Protein AF-A0AAJ6NPA3-F1 (afdb_monomer)

Mean predicted aligned error: 10.42 Å

Organism: NCBI:txid1539056

pLDDT: mean 86.33, std 10.75, range [55.0, 98.56]

Secondary structure (DSSP, 8-state):
--EEGGG-HHHHHHHHTTT--SHHHHHHHHHHHHHTTSEEE-TTSEEEES-HHHHHHHHHHHHHHHTT-B-HHHHHHHHS-SSB-TTSPPEEE-HHHHHSPPB-TTSPBPPBPPEEEE-PPPHHHHHHTTTSSPPPHHHHHHHGGGB--HHHHHHHHHTTTT--HHHHTTHHHHHHHHHHHH-TTTTTT-B-TT-B-TT-B-TT---TT-B-TT-B-TT-B-SS-PPPEEEEEE-TTSSEEEEEESSS--EEEEETTTTEEEEEE---SS---

Radius of gyration: 25.38 Å; Cα contacts (8 Å, |Δi|>4): 503; chains: 1; bounding box: 66×43×74 Å

InterPro domains:
  IPR001646 Pentapeptide repeat [PF00805] (199-223)
  IPR001680 WD40 repeat [PF00400] (227-255)
  IPR011047 Quinoprotein alcohol dehydrogenase-like superfamily [SSF50998] (208-273)
  IPR015943 WD40/YVTN repeat-like-containing domain superfamily [G3DSA:2.130.10.10] (202-273)

Structure (mmCIF, N/CA/C/O backbone):
data_AF-A0AAJ6NPA3-F1
#
_entry.id   AF-A0AAJ6NPA3-F1
#
loop_
_atom_site.group_PDB
_atom_site.id
_atom_site.type_symbol
_atom_site.label_atom_id
_atom_site.label_alt_id
_atom_site.label_comp_id
_atom_site.label_asym_id
_atom_site.label_entity_id
_atom_site.label_seq_id
_atom_site.pdbx_PDB_ins_code
_atom_site.Cartn_x
_atom_site.Cartn_y
_atom_site.Cartn_z
_atom_site.occupancy
_atom_site.B_iso_or_equiv
_atom_site.auth_seq_id
_atom_site.auth_comp_id
_atom_site.auth_asym_id
_atom_site.auth_atom_id
_atom_site.pdbx_PDB_model_num
ATOM 1 N N . MET A 1 1 ? -1.448 19.948 14.686 1.00 55.75 1 MET A N 1
ATOM 2 C CA . MET A 1 1 ? -2.723 19.628 15.360 1.00 55.75 1 MET A CA 1
ATOM 3 C C . MET A 1 1 ? -2.462 19.749 16.847 1.00 55.75 1 MET A C 1
ATOM 5 O O . MET A 1 1 ? -1.564 19.066 17.324 1.00 55.75 1 MET A O 1
ATOM 9 N N . SER A 1 2 ? -3.125 20.677 17.530 1.00 60.62 2 SER A N 1
ATOM 10 C CA . SER A 1 2 ? -2.973 20.889 18.970 1.00 60.62 2 SER A CA 1
ATOM 11 C C . SER A 1 2 ? -4.320 20.670 19.658 1.00 60.62 2 SER A C 1
ATOM 13 O O . SER A 1 2 ? -5.370 20.865 19.042 1.00 60.62 2 SER A O 1
ATOM 15 N N . LEU A 1 3 ? -4.298 20.175 20.894 1.00 67.50 3 LEU A N 1
ATOM 16 C CA . LEU A 1 3 ? -5.499 19.766 21.616 1.00 67.50 3 LEU A CA 1
ATOM 17 C C . LEU A 1 3 ? -5.494 20.388 23.017 1.00 67.50 3 LEU A C 1
ATOM 19 O O . LEU A 1 3 ? -4.621 20.078 23.820 1.00 67.50 3 LEU A O 1
ATOM 23 N N . ASN A 1 4 ? -6.452 21.268 23.318 1.00 72.00 4 ASN A N 1
ATOM 24 C CA . ASN A 1 4 ? -6.544 21.940 24.618 1.00 72.00 4 ASN A CA 1
ATOM 25 C C . ASN A 1 4 ? -7.551 21.240 25.537 1.00 72.00 4 ASN A C 1
ATOM 27 O O . ASN A 1 4 ? -8.746 21.517 25.478 1.00 72.00 4 ASN A O 1
ATOM 31 N N . TYR A 1 5 ? -7.089 20.323 26.387 1.00 66.19 5 TYR A N 1
ATOM 32 C CA . TYR A 1 5 ? -7.975 19.481 27.207 1.00 66.19 5 TYR A CA 1
ATOM 33 C C . TYR A 1 5 ? -8.966 20.264 28.092 1.00 66.19 5 TYR A C 1
ATOM 35 O O . TYR A 1 5 ? -10.072 19.785 28.346 1.00 66.19 5 TYR A O 1
ATOM 43 N N . ARG A 1 6 ? -8.612 21.492 28.508 1.00 66.00 6 ARG A N 1
ATOM 44 C CA . ARG A 1 6 ? -9.480 22.365 29.319 1.00 66.00 6 ARG A CA 1
ATOM 45 C C . ARG A 1 6 ? -10.687 22.889 28.549 1.00 66.00 6 ARG A C 1
ATOM 47 O O . ARG A 1 6 ? -11.662 23.293 29.171 1.00 66.00 6 ARG A O 1
ATOM 54 N N . LEU A 1 7 ? -10.645 22.867 27.218 1.00 68.44 7 LEU A N 1
ATOM 55 C CA . LEU A 1 7 ? -11.757 23.297 26.372 1.00 68.44 7 LEU A CA 1
ATOM 56 C C . LEU A 1 7 ? -12.815 22.207 26.171 1.00 68.44 7 LEU A C 1
ATOM 58 O O . LEU A 1 7 ? -13.861 22.481 25.588 1.00 68.44 7 LEU A O 1
ATOM 62 N N . PHE A 1 8 ? -12.573 20.974 26.623 1.00 71.31 8 PHE A N 1
ATOM 63 C CA . PHE A 1 8 ? -13.537 19.883 26.470 1.00 71.31 8 PHE A CA 1
ATOM 64 C C . PHE A 1 8 ? -13.423 18.789 27.557 1.00 71.31 8 PHE A C 1
ATOM 66 O O . PHE A 1 8 ? -13.438 17.600 27.227 1.00 71.31 8 PHE A O 1
ATOM 73 N N . PRO A 1 9 ? -13.385 19.143 28.859 1.00 71.56 9 PRO A N 1
ATOM 74 C CA . PRO A 1 9 ? -13.381 18.164 29.952 1.00 71.56 9 PRO A CA 1
ATOM 75 C C . PRO A 1 9 ? -14.620 17.265 29.907 1.00 71.56 9 PRO A C 1
ATOM 77 O O . PRO A 1 9 ? -14.514 16.055 30.084 1.00 71.56 9 PRO A O 1
ATOM 80 N N . GLU A 1 10 ? -15.772 17.825 29.535 1.00 69.31 10 GLU A N 1
ATOM 81 C CA . GLU A 1 10 ? -16.999 17.059 29.307 1.00 69.31 10 GLU A CA 1
ATOM 82 C C . GLU A 1 10 ? -16.865 16.070 28.151 1.00 69.31 10 GLU A C 1
ATOM 84 O O . GLU A 1 10 ? -17.400 14.973 28.221 1.00 69.3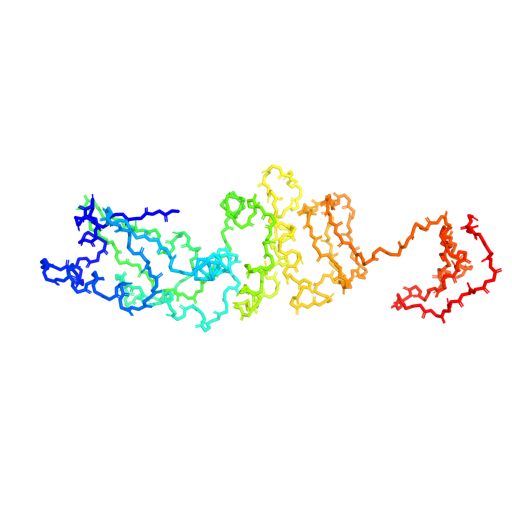1 10 GLU A O 1
ATOM 89 N N . ARG A 1 11 ? -16.088 16.389 27.109 1.00 68.94 11 ARG A N 1
ATOM 90 C CA . ARG A 1 11 ? -15.827 15.443 26.016 1.00 68.94 11 ARG A CA 1
ATOM 91 C C . ARG A 1 11 ? -14.896 14.322 26.461 1.00 68.94 11 ARG A C 1
ATOM 93 O O . ARG A 1 11 ? -15.094 13.193 26.036 1.00 68.94 11 ARG A O 1
ATOM 100 N N . ILE A 1 12 ? -13.906 14.609 27.306 1.00 70.19 12 ILE A N 1
ATOM 101 C CA . ILE A 1 12 ? -13.022 13.582 27.875 1.00 70.19 12 ILE A CA 1
ATOM 102 C C . ILE A 1 12 ? -13.822 12.665 28.799 1.00 70.19 12 ILE A C 1
ATOM 104 O O . ILE A 1 12 ? -13.761 11.456 28.624 1.00 70.19 12 ILE A O 1
ATOM 108 N N . ARG A 1 13 ? -14.646 13.211 29.699 1.00 73.38 13 ARG A N 1
ATOM 109 C CA . ARG A 1 13 ? -15.558 12.420 30.542 1.00 73.38 13 ARG A CA 1
ATOM 110 C C . ARG A 1 13 ? -16.592 11.656 29.718 1.00 73.38 13 ARG A C 1
ATOM 112 O O . ARG A 1 13 ? -16.884 10.507 30.003 1.00 73.38 13 ARG A O 1
ATOM 119 N N . TYR A 1 14 ? -17.106 12.239 28.643 1.00 66.62 14 TYR A N 1
ATOM 120 C CA . TYR A 1 14 ? -18.017 11.550 27.730 1.00 66.62 14 TYR A CA 1
ATOM 121 C C . TYR A 1 14 ? -17.332 10.392 26.983 1.00 66.62 14 TYR A C 1
ATOM 123 O O . TYR A 1 14 ? -17.905 9.316 26.793 1.00 66.62 14 TYR A O 1
ATOM 131 N N . LEU A 1 15 ? -16.085 10.586 26.546 1.00 62.19 15 LEU A N 1
ATOM 132 C CA . LEU A 1 15 ? -15.331 9.563 25.827 1.00 62.19 15 LEU A CA 1
ATOM 133 C C . LEU A 1 15 ? -14.771 8.487 26.768 1.00 62.19 15 LEU A C 1
ATOM 135 O O . LEU A 1 15 ? -14.762 7.313 26.413 1.00 62.19 15 LEU A O 1
ATOM 139 N N . PHE A 1 16 ? -14.363 8.851 27.974 1.00 67.94 16 PHE A N 1
ATOM 140 C CA . PHE A 1 16 ? -13.641 7.981 28.898 1.00 67.94 16 PHE A CA 1
ATOM 141 C C . PHE A 1 16 ? -14.325 7.904 30.264 1.00 67.94 16 PHE A C 1
ATOM 143 O O . PHE A 1 16 ? -13.653 7.726 31.269 1.00 67.94 16 PHE A O 1
ATOM 150 N N . GLY A 1 17 ? -15.653 8.021 30.331 1.00 67.12 17 GLY A N 1
ATOM 151 C C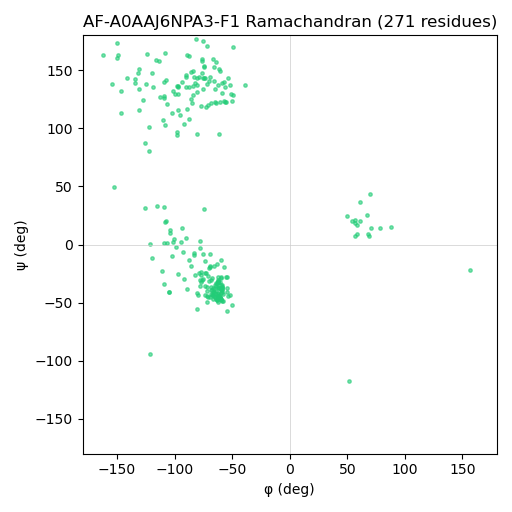A . GLY A 1 17 ? -16.399 8.143 31.595 1.00 67.12 17 GLY A CA 1
ATOM 152 C C . GLY A 1 17 ? -16.300 6.939 32.530 1.00 67.12 17 GLY A C 1
ATOM 153 O O . GLY A 1 17 ? -16.573 7.052 33.718 1.00 67.12 17 GLY A O 1
ATOM 154 N N . SER A 1 18 ? -15.861 5.784 32.028 1.00 67.50 18 SER A N 1
ATOM 155 C CA . SER A 1 18 ? -15.497 4.641 32.870 1.00 67.50 18 SER A CA 1
ATOM 156 C C . SER A 1 18 ? -14.167 4.833 33.611 1.00 67.50 18 SER A C 1
ATOM 158 O O . SER A 1 18 ? -13.958 4.192 34.633 1.00 67.50 18 SER A O 1
ATOM 160 N N . ALA A 1 19 ? -13.275 5.679 33.093 1.00 67.88 19 ALA A N 1
ATOM 161 C CA . ALA A 1 19 ? -11.933 5.943 33.614 1.00 67.88 19 ALA A CA 1
ATOM 162 C C . ALA A 1 19 ? -11.772 7.354 34.212 1.00 67.88 19 ALA A C 1
ATOM 164 O O . ALA A 1 19 ? -10.880 7.568 35.021 1.00 67.88 19 ALA A O 1
ATOM 165 N N . VAL A 1 2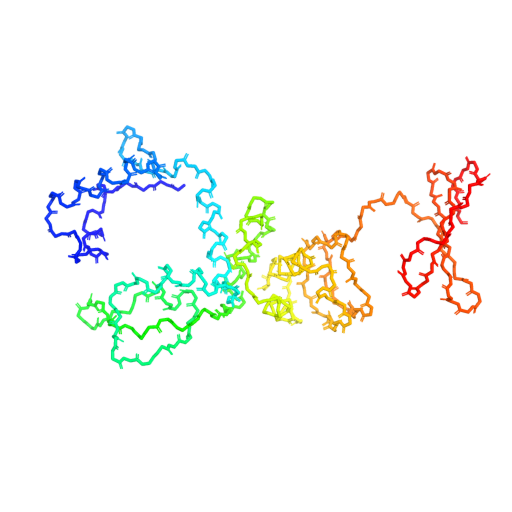0 ? -12.615 8.311 33.812 1.00 74.06 20 VAL A N 1
ATOM 166 C CA . VAL A 1 20 ? -12.550 9.718 34.222 1.00 74.06 20 VAL A CA 1
ATOM 167 C C . VAL A 1 20 ? -13.909 10.126 34.788 1.00 74.06 20 VAL A C 1
ATOM 169 O O . VAL A 1 20 ? -14.777 10.591 34.045 1.00 74.06 20 VAL A O 1
ATOM 172 N N . GLN A 1 21 ? -14.110 9.911 36.090 1.00 74.94 21 GLN A N 1
ATOM 173 C CA . GLN A 1 21 ? -15.379 10.200 36.775 1.00 74.94 21 GLN A CA 1
ATOM 174 C C . GLN A 1 21 ? -15.288 11.458 37.631 1.00 74.94 21 GLN A C 1
ATOM 176 O O . GLN A 1 21 ? -16.201 12.284 37.629 1.00 74.94 21 GLN A O 1
ATOM 181 N N . GLU A 1 22 ? -14.171 11.631 38.327 1.00 80.06 22 GLU A N 1
ATOM 182 C CA . GLU A 1 22 ? -13.922 12.756 39.214 1.00 80.06 22 GLU A CA 1
ATOM 183 C C . GLU A 1 22 ? -12.885 13.715 38.616 1.00 80.06 22 GLU A C 1
ATOM 185 O O . GLU A 1 22 ? -12.162 13.408 37.669 1.00 80.06 22 GLU A O 1
ATOM 190 N N . GLU A 1 23 ? -12.797 14.924 39.165 1.00 74.50 23 GLU A N 1
ATOM 191 C CA . GLU A 1 23 ? -11.834 15.931 38.704 1.00 74.50 23 GLU A CA 1
ATOM 192 C C . GLU A 1 23 ? -10.376 15.493 38.922 1.00 74.50 23 GLU A C 1
ATOM 194 O O . GLU A 1 23 ? -9.539 15.704 38.048 1.00 74.50 23 GLU A O 1
ATOM 199 N N . LYS A 1 24 ? -10.101 14.739 39.995 1.00 79.94 24 LYS A N 1
ATOM 200 C CA . LYS A 1 24 ? -8.785 14.124 40.243 1.00 79.94 24 LYS A CA 1
ATOM 201 C C . LYS A 1 24 ? -8.347 13.161 39.127 1.00 79.94 24 LYS A C 1
ATOM 203 O O . LYS A 1 24 ? -7.155 12.993 38.895 1.00 79.94 24 LYS A O 1
ATOM 208 N N . ASP A 1 25 ? -9.297 12.539 38.424 1.00 73.81 25 ASP A N 1
ATOM 209 C CA . ASP A 1 25 ? -8.993 11.601 37.341 1.00 73.81 25 ASP A CA 1
ATOM 210 C C . ASP A 1 25 ? -8.557 12.353 36.074 1.00 73.81 25 ASP A C 1
ATOM 212 O O . ASP A 1 25 ? -7.712 11.866 35.324 1.00 73.81 25 ASP A O 1
ATOM 216 N N . LEU A 1 26 ? -9.075 13.572 35.856 1.00 73.12 26 LEU A N 1
ATOM 217 C CA . LEU A 1 26 ? -8.578 14.473 34.809 1.00 73.12 26 LEU A CA 1
ATOM 218 C C . LEU A 1 26 ? -7.151 14.935 35.110 1.00 73.12 26 LEU A C 1
ATOM 220 O O . LEU A 1 26 ? -6.343 15.046 34.187 1.00 73.12 26 LEU A O 1
ATOM 224 N N . ASP A 1 27 ? -6.840 15.179 36.383 1.00 73.62 27 ASP A N 1
ATOM 225 C CA . ASP A 1 27 ? -5.490 15.538 36.811 1.00 73.62 27 ASP A CA 1
ATOM 226 C C . ASP A 1 27 ? -4.520 14.360 36.638 1.00 73.62 27 ASP A C 1
ATOM 228 O O . ASP A 1 27 ? -3.436 14.542 36.089 1.00 73.62 27 ASP A O 1
ATOM 232 N N . HIS A 1 28 ? -4.903 13.132 37.002 1.00 72.12 28 HIS A N 1
ATOM 233 C CA . HIS A 1 28 ? -4.086 11.944 36.718 1.00 72.12 28 HIS A CA 1
ATOM 234 C C . HIS A 1 28 ? -3.864 11.734 35.219 1.00 72.12 28 HIS A C 1
ATOM 236 O O . HIS A 1 28 ? -2.729 11.540 34.791 1.00 72.12 28 HIS A O 1
ATOM 242 N N . TRP A 1 29 ? -4.914 11.865 34.405 1.00 70.06 29 TRP A N 1
ATOM 243 C CA . TRP A 1 29 ? -4.795 11.792 32.950 1.00 70.06 29 TRP A CA 1
ATOM 244 C C . TRP A 1 29 ? -3.835 12.860 32.400 1.00 70.06 29 TRP A C 1
ATOM 246 O O . TRP A 1 29 ? -3.001 12.581 31.537 1.00 70.06 29 TRP A O 1
ATOM 256 N N . HIS A 1 30 ? -3.896 14.080 32.943 1.00 68.12 30 HIS A N 1
ATOM 257 C CA . HIS A 1 30 ? -2.965 15.164 32.633 1.00 68.12 30 HIS A CA 1
ATOM 258 C C . HIS A 1 30 ? -1.513 14.800 32.981 1.00 68.12 30 HIS A C 1
ATOM 260 O O . HIS A 1 30 ? -0.611 15.041 32.170 1.00 68.12 30 HIS A O 1
ATOM 266 N N . TYR A 1 31 ? -1.280 14.218 34.160 1.00 70.00 31 TYR A N 1
ATOM 267 C CA . TYR A 1 31 ? 0.047 13.781 34.591 1.00 70.00 31 TYR A CA 1
ATOM 268 C C . TYR A 1 31 ? 0.589 12.638 33.735 1.00 70.00 31 TYR A C 1
ATOM 270 O O . TYR A 1 31 ? 1.744 12.717 33.318 1.00 70.00 31 TYR A O 1
ATOM 278 N N . ASP A 1 32 ? -0.216 11.628 33.411 1.00 67.81 32 ASP A N 1
ATOM 279 C CA . ASP A 1 32 ? 0.198 10.500 32.568 1.00 67.81 32 ASP A CA 1
ATOM 280 C C . ASP A 1 32 ? 0.621 10.968 31.169 1.00 67.81 32 ASP A C 1
ATOM 282 O O . ASP A 1 32 ? 1.699 10.620 30.682 1.00 67.81 32 ASP A O 1
ATOM 286 N N . MET A 1 33 ? -0.169 11.851 30.549 1.00 66.50 33 MET A N 1
ATOM 287 C CA . MET A 1 33 ? 0.146 12.403 29.226 1.00 66.50 33 MET A CA 1
ATOM 288 C C . MET A 1 33 ? 1.455 13.212 29.201 1.00 66.50 33 MET A C 1
ATOM 290 O O . MET A 1 33 ? 2.161 13.216 28.189 1.00 66.50 33 MET A O 1
ATOM 294 N N . MET A 1 34 ? 1.782 13.896 30.302 1.00 64.94 34 MET A N 1
ATOM 295 C CA . MET A 1 34 ? 3.013 14.682 30.460 1.00 64.94 34 MET A CA 1
ATOM 296 C C . MET A 1 34 ? 4.226 13.803 30.797 1.00 64.94 34 MET A C 1
ATOM 298 O O . MET A 1 34 ? 5.311 14.004 30.253 1.00 64.94 34 MET A O 1
ATOM 302 N N . THR A 1 35 ? 4.059 12.833 31.698 1.00 62.97 35 THR A N 1
ATOM 303 C CA . THR A 1 35 ? 5.152 11.994 32.222 1.00 62.97 35 THR A CA 1
ATOM 304 C C . THR A 1 35 ? 5.625 10.942 31.231 1.00 62.97 35 THR A C 1
ATOM 306 O O . THR A 1 35 ? 6.811 10.622 31.219 1.00 62.97 35 THR A O 1
ATOM 309 N N . GLN A 1 36 ? 4.754 10.458 30.343 1.00 62.97 36 GLN A N 1
ATOM 310 C CA . GLN A 1 36 ? 5.144 9.509 29.298 1.00 62.97 36 GLN A CA 1
ATOM 311 C C . GLN A 1 36 ? 5.865 10.171 28.113 1.00 62.97 36 GLN A C 1
ATOM 313 O O . GLN A 1 36 ? 6.194 9.495 27.138 1.00 62.97 36 GLN A O 1
ATOM 318 N N . THR A 1 37 ? 6.118 11.489 28.155 1.00 66.94 37 THR A N 1
ATOM 319 C CA . THR A 1 37 ? 6.725 12.268 27.054 1.00 66.94 37 THR A CA 1
ATOM 320 C C . THR A 1 37 ? 6.058 12.035 25.696 1.00 66.94 37 THR A C 1
ATOM 322 O O . THR A 1 37 ? 6.672 12.224 24.654 1.00 66.94 37 THR A O 1
ATOM 325 N N . MET A 1 38 ? 4.789 11.622 25.673 1.00 68.25 38 MET A N 1
ATOM 326 C CA . MET A 1 38 ? 4.056 11.422 24.422 1.00 68.25 38 MET A CA 1
ATOM 327 C C . MET A 1 38 ? 3.594 12.761 23.847 1.00 68.25 38 MET A C 1
ATOM 329 O O . MET A 1 38 ? 3.514 12.926 22.627 1.00 68.25 38 MET A O 1
ATOM 333 N N . LEU A 1 39 ? 3.320 13.735 24.720 1.00 73.62 39 LEU A N 1
ATOM 334 C CA . LEU A 1 39 ? 2.825 15.054 24.357 1.00 73.62 39 LEU A CA 1
ATOM 335 C C . LEU A 1 39 ? 3.590 16.154 25.109 1.00 73.62 39 LEU A C 1
ATOM 337 O O . LEU A 1 39 ? 3.920 16.020 26.282 1.00 73.62 39 LEU A O 1
ATOM 341 N N . ILE A 1 40 ? 3.837 17.264 24.422 1.00 72.81 40 ILE A N 1
ATOM 342 C CA . ILE A 1 40 ? 4.373 18.512 24.964 1.00 72.81 40 ILE A CA 1
ATOM 343 C C . ILE A 1 40 ? 3.210 19.483 25.138 1.00 72.81 40 ILE A C 1
ATOM 345 O O . ILE A 1 40 ? 2.414 19.672 24.214 1.00 72.81 40 ILE A O 1
ATOM 349 N N . ARG A 1 41 ? 3.139 20.111 26.312 1.00 76.81 41 ARG A N 1
ATOM 350 C CA . ARG A 1 41 ? 2.173 21.162 26.634 1.00 76.81 41 ARG A CA 1
ATOM 351 C C . ARG A 1 41 ? 2.814 22.540 26.445 1.00 76.81 41 ARG A C 1
ATOM 353 O O . ARG A 1 41 ? 3.887 22.787 26.994 1.00 76.81 41 ARG A O 1
ATOM 360 N N . ASN A 1 42 ? 2.164 23.451 25.721 1.00 78.75 42 ASN A N 1
ATOM 361 C CA . ASN A 1 42 ? 2.588 24.858 25.663 1.00 78.75 42 ASN A CA 1
ATOM 362 C C . ASN A 1 42 ? 2.080 25.658 26.889 1.00 78.75 42 ASN A C 1
ATOM 364 O O . ASN A 1 42 ? 1.366 25.131 27.747 1.00 78.75 42 ASN A O 1
ATOM 368 N N . ALA A 1 43 ? 2.450 26.939 26.997 1.00 77.12 43 ALA A N 1
ATOM 369 C CA . ALA A 1 43 ? 1.999 27.804 28.094 1.00 77.12 43 ALA A CA 1
ATOM 370 C C . ALA A 1 43 ? 0.461 27.932 28.146 1.00 77.12 43 ALA A C 1
ATOM 372 O O . ALA A 1 43 ? -0.122 27.884 29.233 1.00 77.12 43 ALA A O 1
ATOM 373 N N . ASP A 1 44 ? -0.180 27.962 26.975 1.00 76.00 44 ASP A N 1
ATOM 374 C CA . ASP A 1 44 ? -1.628 28.119 26.782 1.00 76.00 44 ASP A CA 1
ATOM 375 C C . ASP A 1 44 ? -2.444 26.852 27.112 1.00 76.00 44 ASP A C 1
ATOM 377 O O . ASP A 1 44 ? -3.673 26.881 27.209 1.00 76.00 44 ASP A O 1
ATOM 381 N N . GLY A 1 45 ? -1.769 25.728 27.369 1.00 70.19 45 GLY A N 1
ATOM 382 C CA . GLY A 1 45 ? -2.398 24.461 27.740 1.00 70.19 45 GLY A CA 1
ATOM 383 C C . GLY A 1 45 ? -2.800 23.562 26.585 1.00 70.19 45 GLY A C 1
ATOM 384 O O . GLY A 1 45 ? -3.526 22.590 26.804 1.00 70.19 45 GLY A O 1
ATOM 385 N N . ASP A 1 46 ? -2.285 23.840 25.395 1.00 74.88 46 ASP A N 1
ATOM 386 C CA . ASP A 1 46 ? -2.416 22.960 24.251 1.00 74.88 46 ASP A CA 1
ATOM 387 C C . ASP A 1 46 ? -1.372 21.850 24.290 1.00 74.88 46 ASP A C 1
ATOM 389 O O . ASP A 1 46 ? -0.192 22.088 24.558 1.00 74.88 46 ASP A O 1
ATOM 393 N N . TYR A 1 47 ? -1.811 20.644 23.944 1.00 74.44 47 TYR A N 1
ATOM 394 C CA . TYR A 1 47 ? -0.962 19.477 23.772 1.00 74.44 47 TYR A CA 1
ATOM 395 C C . TYR A 1 47 ? -0.622 19.261 22.306 1.00 74.44 47 TYR A C 1
ATOM 397 O O . TYR A 1 47 ? -1.498 19.299 21.439 1.00 74.44 47 TYR A O 1
ATOM 405 N N . THR A 1 48 ? 0.642 18.953 22.044 1.00 73.50 48 THR A N 1
ATOM 406 C CA . THR A 1 48 ? 1.143 18.499 20.744 1.00 73.50 48 THR A CA 1
ATOM 407 C C . THR A 1 48 ? 2.017 17.264 20.926 1.00 73.50 48 THR A C 1
ATOM 409 O O . THR A 1 48 ? 2.707 17.189 21.934 1.00 73.50 48 THR A O 1
ATOM 412 N N . PRO A 1 49 ? 2.056 16.315 19.980 1.00 75.94 49 PRO A N 1
ATOM 413 C CA . PRO A 1 49 ? 2.981 15.180 20.025 1.00 75.94 49 PRO A CA 1
ATOM 414 C C . PRO A 1 49 ? 4.421 15.614 20.251 1.00 75.94 49 PRO A C 1
ATOM 416 O O . PRO A 1 49 ? 4.919 16.501 19.562 1.00 75.94 49 PRO A O 1
ATOM 419 N N . ALA A 1 50 ? 5.076 14.987 21.226 1.00 72.94 50 ALA A N 1
ATOM 420 C CA . ALA A 1 50 ? 6.452 15.315 21.577 1.00 72.94 50 ALA A CA 1
ATOM 421 C C . ALA A 1 50 ? 7.441 14.917 20.479 1.00 72.94 50 ALA A C 1
ATOM 423 O O . ALA A 1 50 ? 8.462 15.571 20.275 1.00 72.94 50 ALA A O 1
ATOM 424 N N . HIS A 1 51 ? 7.104 13.858 19.740 1.00 75.94 51 HIS A N 1
ATOM 425 C CA . HIS A 1 51 ? 7.911 13.336 18.652 1.00 75.94 51 HIS A CA 1
ATOM 426 C C . HIS A 1 51 ? 7.068 13.115 17.401 1.00 75.94 51 HIS A C 1
ATOM 428 O O . HIS A 1 51 ? 5.992 12.515 17.436 1.00 75.94 51 HIS A O 1
ATOM 434 N N . ARG A 1 52 ? 7.602 13.568 16.263 1.00 77.81 52 ARG A N 1
ATOM 435 C CA . ARG A 1 52 ? 7.011 13.363 14.936 1.00 77.81 52 ARG A CA 1
ATOM 436 C C . ARG A 1 52 ? 6.849 11.873 14.598 1.00 77.81 52 ARG A C 1
ATOM 438 O O . ARG A 1 52 ? 5.838 11.504 14.011 1.00 77.81 52 ARG A O 1
ATOM 445 N N . SER A 1 53 ? 7.779 11.031 15.050 1.00 79.94 53 SER A N 1
ATOM 446 C CA . SER A 1 53 ? 7.751 9.577 14.844 1.00 79.94 53 SER A CA 1
ATOM 447 C C . SER A 1 53 ? 6.521 8.901 15.454 1.00 79.94 53 SER A C 1
ATOM 449 O O . SER A 1 53 ? 6.015 7.939 14.886 1.00 79.94 53 SER A O 1
ATOM 451 N N . LEU A 1 54 ? 5.991 9.417 16.570 1.00 82.50 54 LEU A N 1
ATOM 452 C CA . LEU A 1 54 ? 4.783 8.874 17.193 1.00 82.50 54 LEU A CA 1
ATOM 453 C C . LEU A 1 54 ? 3.544 9.114 16.316 1.00 82.50 54 LEU A C 1
ATOM 455 O O . LEU A 1 54 ? 2.730 8.215 16.126 1.00 82.50 54 LEU A O 1
ATOM 459 N N . LEU A 1 55 ? 3.419 10.314 15.740 1.00 83.75 55 LEU A N 1
ATOM 460 C CA . LEU A 1 55 ? 2.359 10.623 14.773 1.00 83.75 55 LEU A CA 1
ATOM 461 C C . LEU A 1 55 ? 2.476 9.748 13.526 1.00 83.75 55 LEU A C 1
ATOM 463 O O . LEU A 1 55 ? 1.480 9.199 13.067 1.00 83.75 55 LEU A O 1
ATOM 467 N N . GLU A 1 56 ? 3.688 9.614 12.989 1.00 89.62 56 GLU A N 1
ATOM 468 C CA . GLU A 1 56 ? 3.955 8.792 11.807 1.00 89.62 56 GLU A CA 1
ATOM 469 C C . GLU A 1 56 ? 3.642 7.315 12.072 1.00 89.62 56 GLU A C 1
ATOM 471 O O . GLU A 1 56 ? 3.070 6.659 11.204 1.00 89.62 56 GLU A O 1
ATOM 476 N N . PHE A 1 57 ? 3.903 6.821 13.286 1.00 90.25 57 PHE A N 1
ATOM 477 C CA . PHE A 1 57 ? 3.516 5.476 13.706 1.00 90.25 57 PHE A CA 1
ATOM 478 C C . PHE A 1 57 ? 1.996 5.298 13.720 1.00 90.25 57 PHE A C 1
ATOM 480 O O . PHE A 1 57 ? 1.496 4.332 13.151 1.00 90.25 57 PHE A O 1
ATOM 487 N N . PHE A 1 58 ? 1.235 6.231 14.304 1.00 90.00 58 PHE A N 1
ATOM 488 C CA . PHE A 1 58 ? -0.230 6.138 14.292 1.00 90.00 58 PHE A CA 1
ATOM 489 C C . PHE A 1 58 ? -0.813 6.236 12.881 1.00 90.00 58 PHE A C 1
ATOM 491 O O . PHE A 1 58 ? -1.786 5.548 12.577 1.00 90.00 58 PHE A O 1
ATOM 498 N N . VAL A 1 59 ? -0.218 7.054 12.008 1.00 93.25 59 VAL A N 1
ATOM 499 C CA . VAL A 1 59 ? -0.598 7.116 10.590 1.00 93.25 59 VAL A CA 1
ATOM 500 C C . VAL A 1 59 ? -0.323 5.778 9.905 1.00 93.25 59 VAL A C 1
ATOM 502 O O . VAL A 1 59 ? -1.215 5.251 9.246 1.00 93.25 59 VAL A O 1
ATOM 505 N N . ALA A 1 60 ? 0.864 5.199 10.102 1.00 94.69 60 ALA A N 1
ATOM 506 C CA . ALA A 1 60 ? 1.220 3.894 9.555 1.00 94.69 60 ALA A CA 1
ATOM 507 C C . ALA A 1 60 ? 0.271 2.791 10.049 1.00 94.69 60 ALA A C 1
ATOM 509 O O . ALA A 1 60 ? -0.273 2.038 9.242 1.00 94.69 60 ALA A O 1
ATOM 510 N N . TYR A 1 61 ? 0.009 2.750 11.358 1.00 94.50 61 TYR A N 1
ATOM 511 C CA . TYR A 1 61 ? -0.919 1.814 11.989 1.00 94.50 61 TYR A CA 1
ATOM 512 C C . TYR A 1 61 ? -2.330 1.939 11.412 1.00 94.50 61 TYR A C 1
ATOM 514 O O . TYR A 1 61 ? -2.925 0.945 10.995 1.00 94.50 61 TYR A O 1
ATOM 522 N N . LYS A 1 62 ? -2.841 3.172 11.320 1.00 94.94 62 LYS A N 1
ATOM 523 C CA . LYS A 1 62 ? -4.147 3.460 10.728 1.00 94.94 62 LYS A CA 1
ATOM 524 C C . LYS A 1 62 ? -4.211 3.005 9.274 1.00 94.94 62 LYS A C 1
ATOM 526 O O . LYS A 1 62 ? -5.172 2.346 8.910 1.00 94.94 62 LYS A O 1
ATOM 531 N N . PHE A 1 63 ? -3.205 3.303 8.454 1.00 96.75 63 PHE A N 1
ATOM 532 C CA . PHE A 1 63 ? -3.175 2.870 7.055 1.00 96.75 63 PHE A CA 1
ATOM 533 C C . PHE A 1 63 ? -3.155 1.349 6.913 1.00 96.75 63 PHE A C 1
ATOM 535 O O . PHE A 1 63 ? -3.922 0.806 6.122 1.00 96.75 63 PHE A O 1
ATOM 542 N N . ALA A 1 64 ? -2.340 0.647 7.703 1.00 95.69 64 ALA A N 1
ATOM 543 C CA . ALA A 1 64 ? -2.316 -0.812 7.685 1.00 95.69 64 ALA A CA 1
ATOM 544 C C . ALA A 1 64 ? -3.674 -1.416 8.089 1.00 95.69 64 ALA A C 1
ATOM 546 O O . ALA A 1 64 ? -4.115 -2.412 7.511 1.00 95.69 64 ALA A O 1
ATOM 547 N N . ALA A 1 65 ? -4.369 -0.804 9.047 1.00 95.00 65 ALA A N 1
ATOM 548 C CA . ALA A 1 65 ? -5.698 -1.237 9.450 1.00 95.00 65 ALA A CA 1
ATOM 549 C C . ALA A 1 65 ? -6.783 -0.889 8.416 1.00 95.00 65 ALA A C 1
ATOM 551 O O . ALA A 1 65 ? -7.603 -1.743 8.097 1.00 95.00 65 ALA A O 1
ATOM 552 N N . GLU A 1 66 ? -6.765 0.319 7.843 1.00 96.19 66 GLU A N 1
ATOM 553 C CA . GLU A 1 66 ? -7.690 0.748 6.782 1.00 96.19 66 GLU A CA 1
ATOM 554 C C . GLU A 1 66 ? -7.554 -0.090 5.515 1.00 96.19 66 GLU A C 1
ATOM 556 O O . GLU A 1 66 ? -8.535 -0.289 4.818 1.00 96.19 66 GLU A O 1
ATOM 561 N N . LEU A 1 67 ? -6.366 -0.613 5.227 1.00 95.69 67 LEU A N 1
ATOM 562 C CA . LEU A 1 67 ? -6.137 -1.548 4.128 1.00 95.69 67 LEU A CA 1
ATOM 563 C C . LEU A 1 67 ? -6.480 -3.004 4.493 1.00 95.69 67 LEU A C 1
ATOM 565 O O . LEU A 1 67 ? -6.458 -3.868 3.624 1.00 95.69 67 LEU A O 1
ATOM 569 N N . GLY A 1 68 ? -6.765 -3.316 5.762 1.00 94.31 68 GLY A N 1
ATOM 570 C CA . GLY A 1 68 ? -6.995 -4.692 6.218 1.00 94.31 68 GLY A CA 1
ATOM 571 C C . GLY A 1 68 ? -5.748 -5.587 6.163 1.00 94.31 68 GLY A C 1
ATOM 572 O O . GLY A 1 68 ? -5.857 -6.804 6.027 1.00 94.31 68 GLY A O 1
ATOM 573 N N . VAL A 1 69 ? -4.557 -4.989 6.242 1.00 94.19 69 VAL A N 1
ATOM 574 C CA . VAL A 1 69 ? -3.246 -5.667 6.171 1.00 94.19 69 VAL A CA 1
ATOM 575 C C . VAL A 1 69 ? -2.507 -5.685 7.501 1.00 94.19 69 VAL A C 1
ATOM 577 O O . VAL A 1 69 ? -1.391 -6.193 7.561 1.00 94.19 69 VAL A O 1
ATOM 580 N N . LEU A 1 70 ? -3.100 -5.137 8.560 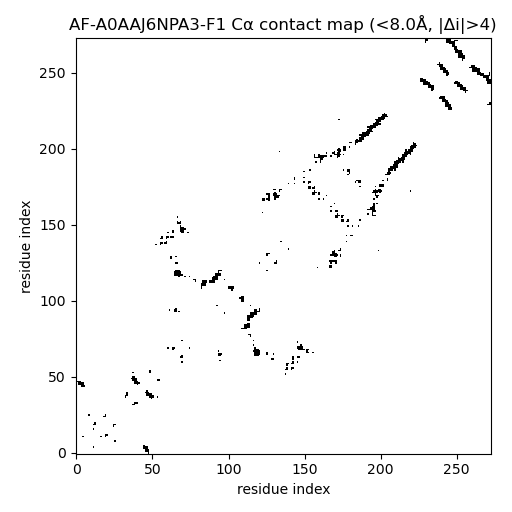1.00 93.00 70 LEU A N 1
ATOM 581 C CA . LEU A 1 70 ? -2.499 -5.105 9.887 1.00 93.00 70 LEU A CA 1
ATOM 582 C C . LEU A 1 70 ? -2.238 -6.533 10.398 1.00 93.00 70 LEU A C 1
ATOM 584 O O . LEU A 1 70 ? -3.162 -7.346 10.481 1.00 93.00 70 LEU A O 1
ATOM 588 N N . ALA A 1 71 ? -0.985 -6.840 10.735 1.00 89.31 71 ALA A N 1
ATOM 589 C CA . ALA A 1 71 ? -0.612 -8.141 11.281 1.00 89.31 71 ALA A CA 1
ATOM 590 C C . ALA A 1 71 ? -1.319 -8.419 12.623 1.00 89.31 71 ALA A C 1
ATOM 592 O O . ALA A 1 71 ? -1.643 -7.500 13.379 1.00 89.31 71 ALA A O 1
ATOM 593 N N . SER A 1 72 ? -1.555 -9.700 12.930 1.00 85.12 72 SER A N 1
ATOM 594 C CA . SER A 1 72 ? -2.337 -10.135 14.100 1.00 85.12 72 SER A CA 1
ATOM 595 C C . SER A 1 72 ? -1.823 -9.558 15.414 1.00 85.12 72 SER A C 1
ATOM 597 O O . SER A 1 72 ? -2.622 -9.098 16.227 1.00 85.12 72 SER A O 1
ATOM 599 N N . ASP A 1 73 ? -0.505 -9.497 15.586 1.00 84.88 73 ASP A N 1
ATOM 600 C CA . ASP A 1 73 ? 0.146 -9.024 16.812 1.00 84.88 73 ASP A CA 1
ATOM 601 C C . ASP A 1 73 ? -0.184 -7.551 17.095 1.00 84.88 73 ASP A C 1
ATOM 603 O O . ASP A 1 73 ? -0.268 -7.120 18.242 1.00 84.88 73 ASP A O 1
ATOM 607 N N . PHE A 1 74 ? -0.468 -6.784 16.040 1.00 86.12 74 PHE A N 1
ATOM 608 C CA . PHE A 1 74 ? -0.862 -5.384 16.124 1.00 86.12 74 PHE A CA 1
ATOM 609 C C . PHE A 1 74 ? -2.374 -5.196 16.300 1.00 86.12 74 PHE A C 1
ATOM 611 O O . PHE A 1 74 ? -2.808 -4.105 16.674 1.00 86.12 74 PHE A O 1
ATOM 618 N N . THR A 1 75 ? -3.189 -6.237 16.091 1.00 84.69 75 THR A N 1
ATOM 619 C CA . THR A 1 75 ? -4.637 -6.183 16.368 1.00 84.69 75 THR A CA 1
ATOM 620 C C . THR A 1 75 ? -4.959 -6.301 17.855 1.00 84.69 75 THR A C 1
ATOM 622 O O . THR A 1 75 ? -5.994 -5.793 18.277 1.00 84.69 75 THR A O 1
ATOM 625 N N . GLU A 1 76 ? -4.077 -6.893 18.668 1.00 81.94 76 GLU A N 1
ATOM 626 C CA . GLU A 1 76 ? -4.283 -7.031 20.119 1.00 81.94 76 GLU A CA 1
ATOM 627 C C . GLU A 1 76 ? -4.466 -5.674 20.812 1.00 81.94 76 GLU A C 1
ATOM 629 O O . GLU A 1 76 ? -5.354 -5.516 21.649 1.00 81.94 76 GLU A O 1
ATOM 634 N N . LEU A 1 77 ? -3.713 -4.656 20.383 1.00 75.81 77 LEU A N 1
ATOM 635 C CA . LEU A 1 77 ? -3.873 -3.281 20.870 1.00 75.81 77 LEU A CA 1
ATOM 636 C C . LEU A 1 77 ? -5.278 -2.723 20.591 1.00 75.81 77 LEU A C 1
ATOM 638 O O . LEU A 1 77 ? -5.846 -2.041 21.439 1.00 75.81 77 LEU A O 1
ATOM 642 N N . ALA A 1 78 ? -5.859 -3.034 19.428 1.00 79.12 78 ALA A N 1
ATOM 643 C CA . ALA A 1 78 ? -7.209 -2.597 19.065 1.00 79.12 78 ALA A CA 1
ATOM 644 C C . ALA A 1 78 ? -8.310 -3.414 19.768 1.00 79.12 78 ALA A C 1
ATOM 646 O O . ALA A 1 78 ? -9.411 -2.909 19.988 1.00 79.12 78 ALA A O 1
ATOM 647 N N . LYS A 1 79 ? -8.033 -4.669 20.145 1.00 82.38 79 LYS A N 1
ATOM 648 C CA . LYS A 1 79 ? -8.980 -5.528 20.877 1.00 82.38 79 LYS A CA 1
ATOM 649 C C . LYS A 1 79 ? -9.207 -5.071 22.318 1.00 82.38 79 LYS A C 1
ATOM 651 O O . LYS A 1 79 ? -10.247 -5.389 22.883 1.00 82.38 79 LYS A O 1
ATOM 656 N N . ALA A 1 80 ? -8.302 -4.279 22.893 1.00 71.69 80 ALA A N 1
ATOM 657 C CA . ALA A 1 80 ? -8.448 -3.682 24.225 1.00 71.69 80 ALA A CA 1
ATOM 658 C C . ALA A 1 80 ? -9.448 -2.497 24.274 1.00 71.69 80 ALA A C 1
ATOM 660 O O . ALA A 1 80 ? -9.284 -1.563 25.059 1.00 71.69 80 ALA A O 1
ATOM 661 N N . GLN A 1 81 ? -10.476 -2.509 23.421 1.00 71.56 81 GLN A N 1
ATOM 662 C CA . GLN A 1 81 ? -11.491 -1.461 23.330 1.00 71.56 81 GLN A CA 1
ATOM 663 C C . GLN A 1 81 ? -12.532 -1.588 24.456 1.00 71.56 81 GLN A C 1
ATOM 665 O O . GLN A 1 81 ? -12.921 -2.685 24.856 1.00 71.56 81 GLN A O 1
ATOM 670 N N . SER A 1 82 ? -13.011 -0.450 24.966 1.00 64.81 82 SER A N 1
ATOM 671 C CA . SER A 1 82 ? -14.146 -0.405 25.891 1.00 64.81 82 SER A CA 1
ATOM 672 C C . SER A 1 82 ? -15.471 -0.656 25.156 1.00 64.81 82 SER A C 1
ATOM 674 O O . SER A 1 82 ? -15.600 -0.348 23.975 1.00 64.81 82 SER A O 1
ATOM 676 N N . CYS A 1 83 ? -16.475 -1.195 25.859 1.00 75.06 83 CYS A N 1
ATOM 677 C CA . CYS A 1 83 ? -17.813 -1.485 25.311 1.00 75.06 83 CYS A CA 1
ATOM 678 C C . CYS A 1 83 ? -17.857 -2.639 24.284 1.00 75.06 83 CYS A C 1
ATOM 680 O O . CYS A 1 83 ? -18.546 -2.546 23.270 1.00 75.06 83 CYS A O 1
ATOM 682 N N . LEU A 1 84 ? -17.156 -3.743 24.560 1.00 83.19 84 LEU A N 1
ATOM 683 C CA . LEU A 1 84 ? -17.312 -4.991 23.807 1.00 83.19 84 LEU A CA 1
ATOM 684 C C . LEU A 1 84 ? -18.394 -5.884 24.426 1.00 83.19 84 LEU A C 1
ATOM 686 O O . LEU A 1 84 ? -18.419 -6.084 25.641 1.00 83.19 84 LEU A O 1
ATOM 690 N N . ASP A 1 85 ? -19.248 -6.457 23.582 1.00 84.75 85 ASP A N 1
ATOM 691 C CA . ASP A 1 85 ? -20.121 -7.566 23.959 1.00 84.75 85 ASP A CA 1
ATOM 692 C C . ASP A 1 85 ? -19.316 -8.869 23.914 1.00 84.75 85 ASP A C 1
ATOM 694 O O . ASP A 1 85 ? -19.150 -9.494 22.867 1.00 84.75 85 ASP A O 1
ATOM 698 N N . THR A 1 86 ? -18.793 -9.284 25.067 1.00 82.44 86 THR A N 1
ATOM 699 C CA . THR A 1 86 ? -17.976 -10.499 25.191 1.00 82.44 86 THR A CA 1
ATOM 700 C C . THR A 1 86 ? -18.767 -11.794 24.994 1.00 82.44 86 THR A C 1
ATOM 702 O O . THR A 1 86 ? -18.157 -12.861 24.918 1.00 82.44 86 THR A O 1
ATOM 705 N N . SER A 1 87 ? -20.100 -11.725 24.894 1.00 86.62 87 SER A N 1
ATOM 706 C CA . SER A 1 87 ? -20.946 -12.879 24.576 1.00 86.62 87 SER A CA 1
ATOM 707 C C . SER A 1 87 ? -21.089 -13.124 23.068 1.00 86.62 87 SER A C 1
ATOM 709 O O . SER A 1 87 ? -21.423 -14.237 22.656 1.00 86.62 87 SER A O 1
ATOM 711 N N . ALA A 1 88 ? -20.794 -12.117 22.239 1.00 88.94 88 ALA A N 1
ATOM 712 C CA . ALA A 1 88 ? -20.870 -12.205 20.787 1.00 88.94 88 ALA A CA 1
ATOM 713 C C . ALA A 1 88 ? -19.599 -12.818 20.170 1.00 88.94 88 ALA A C 1
ATOM 715 O O . ALA A 1 88 ? -18.482 -12.652 20.663 1.00 88.94 88 ALA A O 1
ATOM 716 N N . ALA A 1 89 ? -19.761 -13.509 19.038 1.00 91.75 89 ALA A N 1
ATOM 717 C CA . ALA A 1 89 ? -18.629 -14.025 18.272 1.00 91.75 89 ALA A CA 1
ATOM 718 C C . ALA A 1 89 ? -17.831 -12.876 17.618 1.00 91.75 89 ALA A C 1
ATOM 720 O O . ALA A 1 89 ? -18.444 -11.910 17.160 1.00 91.75 89 ALA A O 1
ATOM 721 N N . PRO A 1 90 ? -16.490 -12.974 17.508 1.00 91.75 90 PRO A N 1
ATOM 722 C CA . PRO A 1 90 ? -15.693 -11.941 16.852 1.00 91.75 90 PRO A CA 1
ATOM 723 C C . PRO A 1 90 ? -16.046 -11.765 15.368 1.00 91.75 90 PRO A C 1
ATOM 725 O O . PRO A 1 90 ? -16.149 -12.752 14.632 1.00 91.75 90 PRO A O 1
ATOM 728 N N . VAL A 1 91 ? -16.147 -10.517 14.901 1.00 93.44 91 VAL A N 1
ATOM 729 C CA . VAL A 1 91 ? -16.503 -10.179 13.508 1.00 93.44 91 VAL A CA 1
ATOM 730 C C . VAL A 1 91 ? -15.457 -9.293 12.828 1.00 93.44 91 VAL A C 1
ATOM 732 O O . VAL A 1 91 ? -14.552 -8.745 13.459 1.00 93.44 91 VAL A O 1
ATOM 735 N N . GLU A 1 92 ? -15.534 -9.212 11.503 1.00 94.31 92 GLU A N 1
ATOM 736 C CA . GLU A 1 92 ? -14.627 -8.411 10.678 1.00 94.31 92 GLU A CA 1
ATOM 737 C C . GLU A 1 92 ? -15.159 -6.982 10.564 1.00 94.31 92 GLU A C 1
ATOM 739 O O . GLU A 1 92 ? -16.352 -6.779 10.348 1.00 94.31 92 GLU A O 1
ATOM 744 N N . TYR A 1 93 ? -14.274 -5.999 10.706 1.00 93.94 93 TYR A N 1
ATOM 745 C CA . TYR A 1 93 ? -14.638 -4.584 10.668 1.00 93.94 93 TYR A CA 1
ATOM 746 C C . TYR A 1 93 ? -13.728 -3.816 9.717 1.00 93.94 93 TYR A C 1
ATOM 748 O O . TYR A 1 93 ? -12.550 -4.139 9.585 1.00 93.94 93 TYR A O 1
ATOM 756 N N . THR A 1 94 ? -14.231 -2.743 9.112 1.00 95.31 94 THR A N 1
ATOM 757 C CA . THR A 1 94 ? -13.329 -1.694 8.627 1.00 95.31 94 THR A CA 1
ATOM 758 C C . THR A 1 94 ? -12.838 -0.856 9.811 1.00 95.31 94 THR A C 1
ATOM 760 O O . THR A 1 94 ? -13.484 -0.825 10.864 1.00 95.31 94 THR A O 1
ATOM 763 N N . TRP A 1 95 ? -11.705 -0.164 9.662 1.00 93.75 95 TRP A N 1
ATOM 764 C CA . TRP A 1 95 ? -11.159 0.716 10.706 1.00 93.75 95 TRP A CA 1
ATOM 765 C C . TRP A 1 95 ? -12.210 1.700 11.241 1.00 93.75 95 TRP A C 1
ATOM 767 O O . TRP A 1 95 ? -12.472 1.778 12.441 1.00 93.75 95 TRP A O 1
ATOM 777 N N . SER A 1 96 ? -12.863 2.416 10.331 1.00 92.00 96 SER A N 1
ATOM 778 C CA . SER A 1 96 ? -13.898 3.396 10.636 1.00 92.00 96 SER A CA 1
ATOM 779 C C . SER A 1 96 ? -15.089 2.746 11.318 1.00 92.00 96 SER A C 1
ATOM 781 O O . SER A 1 96 ? -15.625 3.333 12.245 1.00 92.00 96 SER A O 1
ATOM 783 N N . GLY A 1 97 ? -15.515 1.564 10.858 1.00 90.50 97 GLY A N 1
ATOM 784 C CA . GLY A 1 97 ? -16.668 0.868 11.425 1.00 90.50 97 GLY A CA 1
ATOM 785 C C . GLY A 1 97 ? -16.429 0.427 12.868 1.00 90.50 97 GLY A C 1
ATOM 786 O O . GLY A 1 97 ? -17.323 0.543 13.699 1.00 90.50 97 GLY A O 1
ATOM 787 N N . TYR A 1 98 ? -15.210 -0.018 13.179 1.00 90.38 98 TYR A N 1
ATOM 788 C CA . TYR A 1 98 ? -14.846 -0.461 14.525 1.00 90.38 98 TYR A CA 1
ATOM 789 C C . TYR A 1 98 ? -14.718 0.697 15.526 1.00 90.38 98 TYR A C 1
ATOM 791 O O . TYR A 1 98 ? -15.163 0.595 16.670 1.00 90.38 98 TYR A O 1
ATOM 799 N N . PHE A 1 99 ? -14.134 1.817 15.088 1.00 86.25 99 PHE A N 1
ATOM 800 C CA . PHE A 1 99 ? -13.923 2.990 15.942 1.00 86.25 99 PHE A CA 1
ATOM 801 C C . PHE A 1 99 ? -15.062 4.020 15.876 1.00 86.25 99 PHE A C 1
ATOM 803 O O . PHE A 1 99 ? -15.077 4.972 16.661 1.00 86.25 99 PHE A O 1
ATOM 810 N N . SER A 1 100 ? -16.045 3.848 14.984 1.00 82.56 100 SER A N 1
ATOM 811 C CA . SER A 1 100 ? -17.276 4.638 15.007 1.00 82.56 100 SER A CA 1
ATOM 812 C C . SER A 1 100 ? -18.152 4.200 16.176 1.00 82.56 100 SER A C 1
ATOM 814 O O . SER A 1 100 ? -18.602 3.057 16.232 1.00 82.56 100 SER A O 1
ATOM 816 N N . ARG A 1 101 ? -18.422 5.115 17.114 1.00 71.50 101 ARG A N 1
ATOM 817 C CA . ARG A 1 101 ? -19.363 4.844 18.205 1.00 71.50 101 ARG A CA 1
ATOM 818 C C . ARG A 1 101 ? -20.778 4.733 17.664 1.00 71.50 101 ARG A C 1
ATOM 820 O O . ARG A 1 101 ? -21.300 5.697 17.107 1.00 71.50 101 ARG A O 1
ATOM 827 N N . GLN A 1 102 ? -21.405 3.590 17.910 1.00 74.50 102 GLN A N 1
ATOM 828 C CA . GLN A 1 102 ? -22.844 3.437 17.762 1.00 74.50 102 GLN A CA 1
ATOM 829 C C . GLN A 1 102 ? -23.512 3.887 19.060 1.00 74.50 102 GLN A C 1
ATOM 831 O O . GLN A 1 102 ? -23.128 3.443 20.144 1.00 74.50 102 GLN A O 1
ATOM 836 N N . LEU A 1 103 ? -24.455 4.820 18.951 1.00 79.62 103 LEU A N 1
ATOM 837 C CA . LEU A 1 103 ? -25.227 5.327 20.080 1.00 79.62 103 LEU A CA 1
ATOM 838 C C . LEU A 1 103 ? -26.651 4.787 19.989 1.00 79.62 103 LEU A C 1
ATOM 840 O O . LEU A 1 103 ? -27.202 4.711 18.892 1.00 79.62 103 LEU A O 1
ATOM 844 N N . ASP A 1 104 ? -27.229 4.435 21.132 1.00 78.06 104 ASP A N 1
ATOM 845 C CA . ASP A 1 104 ? -28.659 4.157 21.224 1.00 78.06 104 ASP A CA 1
ATOM 846 C C . ASP A 1 104 ? -29.487 5.456 21.196 1.00 78.06 104 ASP A C 1
ATOM 848 O O . ASP A 1 104 ? -28.949 6.568 21.246 1.00 78.06 104 ASP A O 1
ATOM 852 N N . ASP A 1 105 ? -30.815 5.318 21.170 1.00 80.00 105 ASP A N 1
ATOM 853 C CA . ASP A 1 105 ? -31.766 6.443 21.168 1.00 80.00 105 ASP A CA 1
ATOM 854 C C . ASP A 1 105 ? -31.642 7.356 22.406 1.00 80.00 105 ASP A C 1
ATOM 856 O O . ASP A 1 105 ? -32.189 8.459 22.435 1.00 80.00 105 ASP A O 1
ATOM 860 N N . THR A 1 106 ? -30.918 6.915 23.440 1.00 78.56 106 THR A N 1
ATOM 861 C CA . THR A 1 106 ? -30.657 7.666 24.676 1.00 78.56 106 THR A CA 1
ATOM 862 C C . THR A 1 106 ? -29.264 8.302 24.711 1.00 78.56 106 THR A C 1
ATOM 864 O O . THR A 1 106 ? -28.903 8.941 25.702 1.00 78.56 106 THR A O 1
ATOM 867 N N . GLY A 1 107 ? -28.476 8.157 23.639 1.00 73.25 107 GLY A N 1
ATOM 868 C CA . GLY A 1 107 ? -27.119 8.688 23.526 1.00 73.25 107 GLY A CA 1
ATOM 869 C C . GLY A 1 107 ? -26.058 7.866 24.261 1.00 73.25 107 GLY A C 1
ATOM 870 O O . GLY A 1 107 ? -24.946 8.357 24.466 1.00 73.25 107 GLY A O 1
ATOM 871 N N . ARG A 1 108 ? -26.365 6.631 24.678 1.00 72.00 108 ARG A N 1
ATOM 872 C CA . ARG A 1 108 ? -25.392 5.730 25.312 1.00 72.00 108 ARG A CA 1
ATOM 873 C C . ARG A 1 108 ? -24.682 4.889 24.264 1.00 72.00 108 ARG A C 1
ATOM 875 O O . ARG A 1 108 ? -25.275 4.477 23.273 1.00 72.00 108 ARG A O 1
ATOM 882 N N . SER A 1 109 ? -23.400 4.620 24.501 1.00 74.44 109 SER A N 1
ATOM 883 C CA . SER A 1 109 ? -22.607 3.769 23.613 1.00 74.44 109 SER A CA 1
ATOM 884 C C . SER A 1 109 ? -23.151 2.345 23.631 1.00 74.44 109 SER A C 1
ATOM 886 O O . SER A 1 109 ? -23.209 1.716 24.688 1.00 74.44 109 SER A O 1
ATOM 888 N N . MET A 1 110 ? -23.512 1.835 22.459 1.00 81.00 110 MET A N 1
ATOM 889 C CA . MET A 1 110 ? -23.887 0.441 22.283 1.00 81.00 110 MET A CA 1
ATOM 890 C C . MET A 1 110 ? -22.642 -0.442 22.337 1.00 81.00 110 MET A C 1
ATOM 892 O O . MET A 1 110 ? -21.569 -0.050 21.866 1.00 81.00 110 MET A O 1
ATOM 896 N N . ALA A 1 111 ? -22.790 -1.628 22.926 1.00 85.38 111 ALA A N 1
ATOM 897 C CA . ALA A 1 111 ? -21.741 -2.632 22.889 1.00 85.38 111 ALA A CA 1
ATOM 898 C C . ALA A 1 111 ? -21.634 -3.221 21.475 1.00 85.38 111 ALA A C 1
ATOM 900 O O . ALA A 1 111 ? -22.654 -3.484 20.838 1.00 85.38 111 ALA A O 1
ATOM 901 N N . ILE A 1 112 ? -20.409 -3.426 20.992 1.00 88.12 112 ILE A N 1
ATOM 902 C CA . ILE A 1 112 ? -20.142 -4.039 19.683 1.00 88.12 112 ILE A CA 1
ATOM 903 C C . ILE A 1 112 ? -19.458 -5.396 19.852 1.00 88.12 112 ILE A C 1
ATOM 905 O O . ILE A 1 112 ? -18.835 -5.664 20.880 1.00 88.12 112 ILE A O 1
ATOM 909 N N . ALA A 1 113 ? -19.561 -6.260 18.843 1.00 90.62 113 ALA A N 1
ATOM 910 C CA . ALA A 1 113 ? -18.888 -7.551 18.866 1.00 90.62 113 ALA A CA 1
ATOM 911 C C . ALA A 1 113 ? -17.348 -7.390 18.836 1.00 90.62 113 ALA A C 1
ATOM 913 O O . ALA A 1 113 ? -16.837 -6.400 18.302 1.00 90.62 113 ALA A O 1
ATOM 914 N N . PRO A 1 114 ? -16.583 -8.354 19.382 1.00 91.31 114 PRO A N 1
ATOM 915 C CA . PRO A 1 114 ? -15.124 -8.287 19.382 1.00 91.31 114 PRO A CA 1
ATOM 916 C C . PRO A 1 114 ? -14.523 -8.244 17.969 1.00 91.31 114 PRO A C 1
ATOM 918 O O . PRO A 1 114 ? -15.044 -8.846 17.028 1.00 91.31 114 PRO A O 1
ATOM 921 N N . LEU A 1 115 ? -13.375 -7.579 17.822 1.00 91.62 115 LEU A N 1
ATOM 922 C CA . LEU A 1 115 ? -12.644 -7.527 16.556 1.00 91.62 115 LEU A CA 1
ATOM 923 C C . LEU A 1 115 ? -11.997 -8.880 16.228 1.00 91.62 115 LEU A C 1
ATOM 925 O O . LEU A 1 115 ? -11.111 -9.350 16.944 1.00 91.62 115 LEU A O 1
ATOM 929 N N . LYS A 1 116 ? -12.378 -9.469 15.091 1.00 91.50 116 LYS A N 1
ATOM 930 C CA . LYS A 1 116 ? -11.683 -10.619 14.493 1.00 91.50 116 LYS A CA 1
ATOM 931 C C . LYS A 1 116 ? -10.445 -10.175 13.712 1.00 91.50 116 LYS A C 1
ATOM 933 O O . LYS A 1 116 ? -9.351 -10.668 13.964 1.00 91.50 116 LYS A O 1
ATOM 938 N N . LYS A 1 117 ? -10.631 -9.264 12.753 1.00 91.62 117 LYS A N 1
ATOM 939 C CA . LYS A 1 117 ? -9.580 -8.612 11.953 1.00 91.62 117 LYS A CA 1
ATOM 940 C C . LYS A 1 117 ? -10.131 -7.352 11.292 1.00 91.62 117 LYS A C 1
ATOM 942 O O . LYS A 1 117 ? -11.349 -7.219 11.142 1.00 91.62 117 LYS A O 1
ATOM 947 N N . PHE A 1 118 ? -9.230 -6.484 10.843 1.00 93.94 118 PHE A N 1
ATOM 948 C CA . PHE A 1 118 ? -9.602 -5.403 9.943 1.00 93.94 118 PHE A CA 1
ATOM 949 C C . PHE A 1 118 ? -9.711 -5.892 8.497 1.00 93.94 118 PHE A C 1
ATOM 951 O O . PHE A 1 118 ? -8.933 -6.740 8.057 1.00 93.94 118 PHE A O 1
ATOM 958 N N . ILE A 1 119 ? -10.675 -5.340 7.770 1.00 94.88 119 ILE A N 1
ATOM 959 C CA . ILE A 1 119 ? -10.825 -5.470 6.319 1.00 94.88 119 ILE A CA 1
ATOM 960 C C . ILE A 1 119 ? -10.663 -4.101 5.663 1.00 94.88 119 ILE A C 1
ATOM 962 O O . ILE A 1 119 ? -10.831 -3.073 6.323 1.00 94.88 119 ILE A O 1
ATOM 966 N N . SER A 1 120 ? -10.333 -4.105 4.370 1.00 95.81 120 SER A N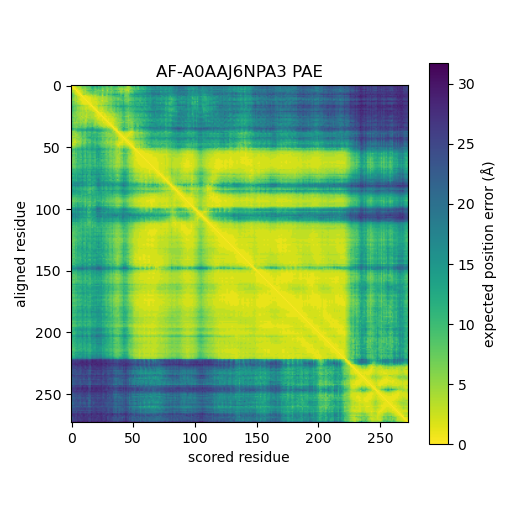 1
ATOM 967 C CA . SER A 1 120 ? -10.120 -2.875 3.612 1.00 95.81 120 SER A CA 1
ATOM 968 C C . SER A 1 120 ? -11.340 -1.958 3.675 1.00 95.81 120 SER A C 1
ATOM 970 O O . SER A 1 120 ? -12.476 -2.396 3.489 1.00 95.81 120 SER A O 1
ATOM 972 N N . GLU A 1 121 ? -11.092 -0.673 3.892 1.00 97.12 121 GLU A N 1
ATOM 973 C CA . GLU A 1 121 ? -12.066 0.381 3.654 1.00 97.12 121 GLU A CA 1
ATOM 974 C C . GLU A 1 121 ? -12.408 0.457 2.158 1.00 97.12 121 GLU A C 1
ATOM 976 O O . GLU A 1 121 ? -11.603 0.046 1.309 1.00 97.12 121 GLU A O 1
ATOM 981 N N . PRO A 1 122 ? -13.583 1.007 1.814 1.00 96.12 122 PRO A N 1
ATOM 982 C CA . PRO A 1 122 ? -13.923 1.304 0.432 1.00 96.12 122 PRO A CA 1
ATOM 983 C C . PRO A 1 122 ? -13.028 2.415 -0.152 1.00 96.12 122 PRO A C 1
ATOM 985 O O . PRO A 1 122 ? -12.405 3.196 0.575 1.00 96.12 122 PRO A O 1
ATOM 988 N N . LEU A 1 123 ? -12.959 2.475 -1.486 1.00 95.88 123 LEU A N 1
ATOM 989 C CA . LEU A 1 123 ? -12.034 3.348 -2.219 1.00 95.88 123 LEU A CA 1
ATOM 990 C C . LEU A 1 123 ? -12.205 4.835 -1.903 1.00 95.88 123 LEU A C 1
ATOM 992 O O . LEU A 1 123 ? -11.207 5.534 -1.776 1.00 95.88 123 LEU A O 1
ATOM 996 N N . ASP A 1 124 ? -13.437 5.313 -1.737 1.00 95.94 124 ASP A N 1
ATOM 997 C CA . ASP A 1 124 ? -13.734 6.712 -1.415 1.00 95.94 124 ASP A CA 1
ATOM 998 C C . ASP A 1 124 ? -13.090 7.138 -0.089 1.00 95.94 124 ASP A C 1
ATOM 1000 O O . ASP A 1 124 ? -12.476 8.200 -0.001 1.00 95.94 124 ASP A O 1
ATOM 1004 N N . LYS A 1 125 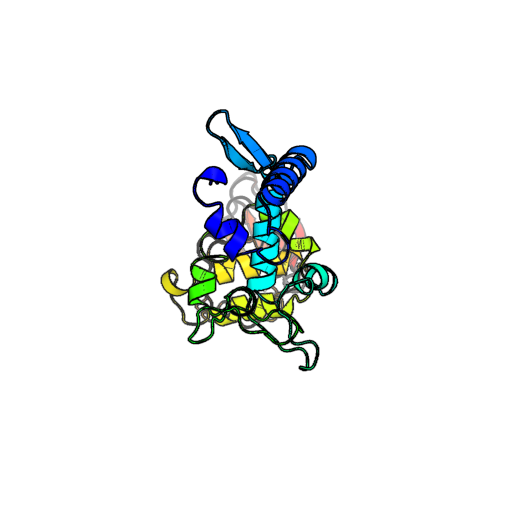? -13.138 6.275 0.930 1.00 96.19 125 LYS A N 1
ATOM 1005 C CA . LYS A 1 125 ? -12.460 6.522 2.206 1.00 96.19 125 LYS A CA 1
ATOM 1006 C C . LYS A 1 125 ? -10.953 6.396 2.100 1.00 96.19 125 LYS A C 1
ATOM 1008 O O . LYS A 1 125 ? -10.243 7.246 2.635 1.00 96.19 125 LYS A O 1
ATOM 1013 N N . LEU A 1 126 ? -10.462 5.358 1.420 1.00 97.38 126 LEU A N 1
ATOM 1014 C CA . LEU A 1 126 ? -9.026 5.181 1.222 1.00 97.38 126 LEU A CA 1
ATOM 1015 C C . LEU A 1 126 ? -8.427 6.372 0.474 1.00 97.38 126 LEU A C 1
ATOM 1017 O O . LEU A 1 126 ? -7.354 6.830 0.851 1.00 97.38 126 LEU A O 1
ATOM 1021 N N . ARG A 1 127 ? -9.125 6.924 -0.523 1.00 97.19 127 ARG A N 1
ATOM 1022 C CA . ARG A 1 127 ? -8.711 8.108 -1.287 1.00 97.19 127 ARG A CA 1
ATOM 1023 C C . ARG A 1 127 ? -8.493 9.312 -0.371 1.00 97.19 127 ARG A C 1
ATOM 1025 O O . ARG A 1 127 ? -7.498 10.014 -0.515 1.00 97.19 127 ARG A O 1
ATOM 1032 N N . GLU A 1 128 ? -9.377 9.529 0.600 1.00 96.50 128 GLU A N 1
ATOM 1033 C CA . GLU A 1 128 ? -9.267 10.636 1.561 1.00 96.50 128 GLU A CA 1
ATOM 1034 C C . GLU A 1 128 ? -8.170 10.428 2.621 1.00 96.50 128 GLU A C 1
ATOM 1036 O O . GLU A 1 128 ? -7.790 11.375 3.322 1.00 96.50 128 GLU A O 1
ATOM 1041 N N . THR A 1 129 ? -7.643 9.206 2.753 1.00 95.75 129 THR A N 1
ATOM 1042 C CA . THR A 1 129 ? -6.635 8.844 3.755 1.00 95.75 129 THR A CA 1
ATOM 1043 C C . THR A 1 129 ? -5.355 8.314 3.108 1.00 95.75 129 THR A C 1
ATOM 1045 O O . THR A 1 129 ? -4.473 9.098 2.757 1.00 95.75 129 THR A O 1
ATOM 1048 N N . PHE A 1 130 ? -5.232 6.997 2.956 1.00 97.31 130 PHE A N 1
ATOM 1049 C CA . PHE A 1 130 ? -4.066 6.295 2.428 1.00 97.31 130 PHE A CA 1
ATOM 1050 C C . PHE A 1 130 ? -3.703 6.735 1.007 1.00 97.31 130 PHE A C 1
ATOM 1052 O O . PHE A 1 130 ? -2.532 6.833 0.662 1.00 97.31 130 PHE A O 1
ATOM 1059 N N . GLY A 1 131 ? -4.709 7.026 0.190 1.00 97.12 131 GLY A N 1
ATOM 1060 C CA . GLY A 1 131 ? -4.601 7.479 -1.187 1.00 97.12 131 GLY A CA 1
ATOM 1061 C C . GLY A 1 131 ? -4.523 8.986 -1.360 1.00 97.12 131 GLY A C 1
ATOM 1062 O O . GLY A 1 131 ? -4.544 9.441 -2.497 1.00 97.12 131 GLY A O 1
ATOM 1063 N N . LYS A 1 132 ? -4.446 9.772 -0.281 1.00 96.75 132 LYS A N 1
ATOM 1064 C CA . LYS A 1 132 ? -4.496 11.236 -0.381 1.00 96.75 132 LYS A CA 1
ATOM 1065 C C . LYS A 1 132 ? -3.217 11.840 -0.946 1.00 96.75 132 LYS A C 1
ATOM 1067 O O . LYS A 1 132 ? -3.262 12.861 -1.626 1.00 96.75 132 LYS A O 1
ATOM 1072 N N . THR A 1 133 ? -2.077 11.242 -0.615 1.00 95.75 133 THR A N 1
ATOM 1073 C CA . THR A 1 133 ? -0.740 11.682 -1.029 1.00 95.75 133 THR A CA 1
ATOM 1074 C C . THR A 1 133 ? 0.191 10.475 -1.143 1.00 95.75 133 THR A C 1
ATOM 1076 O O . THR A 1 133 ? -0.065 9.460 -0.487 1.00 95.75 133 THR A O 1
ATOM 1079 N N . PRO A 1 134 ? 1.317 10.582 -1.871 1.00 96.06 134 PRO A N 1
ATOM 1080 C CA . PRO A 1 134 ? 2.378 9.583 -1.803 1.00 96.06 134 PRO A CA 1
ATOM 1081 C C . PRO A 1 134 ? 2.835 9.333 -0.361 1.00 96.06 134 PRO A C 1
ATOM 1083 O O . PRO A 1 134 ? 2.917 10.269 0.445 1.00 96.06 134 PRO A O 1
ATOM 1086 N N . LEU A 1 135 ? 3.163 8.083 -0.030 1.00 95.38 135 LEU A N 1
ATOM 1087 C CA . LEU A 1 135 ? 3.736 7.755 1.276 1.00 95.38 135 LEU A CA 1
ATOM 1088 C C . LEU A 1 135 ? 5.113 8.401 1.447 1.00 95.38 135 LEU A C 1
ATOM 1090 O O . LEU A 1 135 ? 5.993 8.293 0.593 1.00 95.38 135 LEU A O 1
ATOM 1094 N N . THR A 1 136 ? 5.337 9.022 2.604 1.00 93.94 136 THR A N 1
ATOM 1095 C CA . THR A 1 136 ? 6.676 9.481 2.979 1.00 93.94 136 THR A CA 1
ATOM 1096 C C . THR A 1 136 ? 7.542 8.291 3.388 1.00 93.94 136 THR A C 1
ATOM 1098 O O . THR A 1 136 ? 7.040 7.289 3.902 1.00 93.94 136 THR A O 1
ATOM 1101 N N . LYS A 1 137 ? 8.865 8.420 3.230 1.00 92.31 137 LYS A N 1
ATOM 1102 C CA . LYS A 1 137 ? 9.828 7.393 3.658 1.00 92.31 137 LYS A CA 1
ATOM 1103 C C . LYS A 1 137 ? 9.633 6.975 5.124 1.00 92.31 137 LYS A C 1
ATOM 1105 O O . LYS A 1 137 ? 9.613 5.786 5.408 1.00 92.31 137 LYS A O 1
ATOM 1110 N N . ALA A 1 138 ? 9.418 7.935 6.026 1.00 90.81 138 ALA A N 1
ATOM 1111 C CA . ALA A 1 138 ? 9.239 7.665 7.455 1.00 90.81 138 ALA A CA 1
ATOM 1112 C C . ALA A 1 138 ? 7.975 6.840 7.753 1.00 90.81 138 ALA A C 1
ATOM 1114 O O . ALA A 1 138 ? 8.042 5.849 8.474 1.00 90.81 138 ALA A O 1
ATOM 1115 N N . VAL A 1 139 ? 6.828 7.204 7.160 1.00 94.31 139 VAL A N 1
ATOM 1116 C CA . VAL A 1 139 ? 5.587 6.425 7.324 1.00 94.31 139 VAL A CA 1
ATOM 1117 C C . VAL A 1 139 ? 5.774 5.025 6.752 1.00 94.31 139 VAL A C 1
ATOM 1119 O O . VAL A 1 139 ? 5.385 4.053 7.382 1.00 94.31 139 VAL A O 1
ATOM 1122 N N . MET A 1 140 ? 6.413 4.909 5.592 1.00 94.56 140 MET A N 1
ATOM 1123 C CA . MET A 1 140 ? 6.657 3.631 4.931 1.00 94.56 140 MET A CA 1
ATOM 1124 C C . MET A 1 140 ? 7.553 2.693 5.755 1.00 94.56 140 MET A C 1
ATOM 1126 O O . MET A 1 140 ? 7.218 1.522 5.907 1.00 94.56 140 MET A O 1
ATOM 1130 N N . GLU A 1 141 ? 8.645 3.199 6.335 1.00 92.81 141 GLU A N 1
ATOM 1131 C CA . GLU A 1 141 ? 9.546 2.432 7.211 1.00 92.81 141 GLU A CA 1
ATOM 1132 C C . GLU A 1 141 ? 8.848 1.927 8.483 1.00 92.81 141 GLU A C 1
ATOM 1134 O O . GLU A 1 141 ? 9.180 0.850 8.973 1.00 92.81 141 GLU A O 1
ATOM 1139 N N . LEU A 1 142 ? 7.857 2.665 8.991 1.00 93.94 142 LEU A N 1
ATOM 1140 C CA . LEU A 1 142 ? 7.031 2.249 10.130 1.00 93.94 142 LEU A CA 1
ATOM 1141 C C . LEU A 1 142 ? 5.893 1.304 9.729 1.00 93.94 142 LEU A C 1
ATOM 1143 O O . LEU A 1 142 ? 5.433 0.513 10.548 1.00 93.94 142 LEU A O 1
ATOM 1147 N N . LEU A 1 143 ? 5.434 1.388 8.481 1.00 94.38 143 LEU A N 1
ATOM 1148 C CA . LEU A 1 143 ? 4.323 0.601 7.959 1.00 94.38 143 LEU A CA 1
ATOM 1149 C C . LEU A 1 143 ? 4.791 -0.807 7.562 1.00 94.38 143 LEU A C 1
ATOM 1151 O O . LEU A 1 143 ? 4.132 -1.777 7.906 1.00 94.38 143 LEU A O 1
ATOM 1155 N N . LEU A 1 144 ? 5.954 -0.959 6.922 1.00 94.00 144 LEU A N 1
ATOM 1156 C CA . LEU A 1 144 ? 6.449 -2.268 6.462 1.00 94.00 144 LEU A CA 1
ATOM 1157 C C . LEU A 1 144 ? 6.501 -3.363 7.555 1.00 94.00 144 LEU A C 1
ATOM 1159 O O . LEU A 1 144 ? 6.031 -4.466 7.277 1.00 94.00 144 LEU A O 1
ATOM 1163 N N . PRO A 1 145 ? 6.991 -3.109 8.788 1.00 92.81 145 PRO A N 1
ATOM 1164 C CA . PRO A 1 145 ? 7.069 -4.136 9.831 1.00 92.81 145 PRO A CA 1
ATOM 1165 C C . PRO A 1 145 ? 5.709 -4.585 10.383 1.00 92.81 145 PRO A C 1
ATOM 1167 O O . PRO A 1 145 ? 5.635 -5.632 11.020 1.00 92.81 145 PRO A O 1
ATOM 1170 N N . ILE A 1 146 ? 4.648 -3.796 10.179 1.00 92.69 146 ILE A N 1
ATOM 1171 C CA . ILE A 1 146 ? 3.307 -4.072 10.723 1.00 92.69 146 ILE A CA 1
ATOM 1172 C C . ILE A 1 146 ? 2.367 -4.730 9.700 1.00 92.69 146 ILE A C 1
ATOM 1174 O O . ILE A 1 146 ? 1.222 -5.053 10.029 1.00 92.69 146 ILE A O 1
ATOM 1178 N N . LEU A 1 147 ? 2.832 -4.927 8.461 1.00 91.69 147 LEU A N 1
ATOM 1179 C CA . LEU A 1 147 ? 2.077 -5.568 7.385 1.00 91.69 147 LEU A CA 1
ATOM 1180 C C . LEU A 1 147 ? 2.106 -7.092 7.513 1.00 91.69 147 LEU A C 1
ATOM 1182 O O . LEU A 1 147 ? 3.167 -7.697 7.631 1.00 91.69 147 LEU A O 1
ATOM 1186 N N . GLY A 1 148 ? 0.935 -7.721 7.428 1.00 81.44 148 GLY A N 1
ATOM 1187 C CA . GLY A 1 148 ? 0.784 -9.175 7.474 1.00 81.44 148 GLY A CA 1
ATOM 1188 C C . GLY A 1 148 ? 0.490 -9.832 6.123 1.00 81.44 148 GLY A C 1
ATOM 1189 O O . GLY A 1 148 ? 1.017 -10.904 5.837 1.00 81.44 148 GLY A O 1
ATOM 1190 N N . GLN A 1 149 ? -0.365 -9.234 5.283 1.00 82.00 149 GLN A N 1
ATOM 1191 C CA . GLN A 1 149 ? -0.917 -9.905 4.093 1.00 82.00 149 GLN A CA 1
ATOM 1192 C C . GLN A 1 149 ? -0.611 -9.138 2.802 1.00 82.00 149 GLN A C 1
ATOM 1194 O O . GLN A 1 149 ? -1.299 -8.178 2.463 1.00 82.00 149 GLN A O 1
ATOM 1199 N N . LYS A 1 150 ? 0.394 -9.598 2.042 1.00 85.88 150 LYS A N 1
ATOM 1200 C CA . LYS A 1 150 ? 0.784 -8.970 0.766 1.00 85.88 150 LYS A CA 1
ATOM 1201 C C . LYS A 1 150 ? -0.321 -8.999 -0.297 1.00 85.88 150 LYS A C 1
ATOM 1203 O O . LYS A 1 150 ? -0.434 -8.057 -1.071 1.00 85.88 150 LYS A O 1
ATOM 1208 N N . GLU A 1 151 ? -1.164 -10.034 -0.302 1.00 92.81 151 GLU A N 1
ATOM 1209 C CA . GLU A 1 151 ? -2.234 -10.172 -1.300 1.00 92.81 151 GLU A CA 1
ATOM 1210 C C . GLU A 1 151 ? -3.276 -9.057 -1.182 1.00 92.81 151 GLU A C 1
ATOM 1212 O O . GLU A 1 151 ? -3.761 -8.556 -2.185 1.00 92.81 151 GLU A O 1
ATOM 1217 N N . THR A 1 152 ? -3.574 -8.584 0.028 1.00 93.31 152 THR A N 1
ATOM 1218 C CA . THR A 1 152 ? -4.529 -7.485 0.209 1.00 93.31 152 THR A CA 1
ATOM 1219 C C . THR A 1 152 ? -3.995 -6.163 -0.356 1.00 93.31 152 THR A C 1
ATOM 1221 O O . THR A 1 152 ? -4.783 -5.350 -0.829 1.00 93.31 152 THR A O 1
ATOM 1224 N N . LEU A 1 153 ? -2.669 -5.954 -0.383 1.00 96.19 153 LEU A N 1
ATOM 1225 C CA . LEU A 1 153 ? -2.071 -4.812 -1.090 1.00 96.19 153 LEU A CA 1
ATOM 1226 C C . LEU A 1 153 ? -2.270 -4.940 -2.600 1.00 96.19 153 LEU A C 1
ATOM 1228 O O . LEU A 1 153 ? -2.610 -3.960 -3.252 1.00 96.19 153 LEU A O 1
ATOM 1232 N N . ILE A 1 154 ? -2.099 -6.145 -3.148 1.00 97.00 154 ILE A N 1
ATOM 1233 C CA . ILE A 1 154 ? -2.338 -6.426 -4.570 1.00 97.00 154 ILE A CA 1
ATOM 1234 C C . ILE A 1 154 ? -3.815 -6.184 -4.904 1.00 97.00 154 ILE A C 1
ATOM 1236 O O . ILE A 1 154 ? -4.108 -5.452 -5.843 1.00 97.00 154 ILE A O 1
ATOM 1240 N N . ASN A 1 155 ? -4.739 -6.664 -4.070 1.00 96.56 155 ASN A N 1
ATOM 1241 C CA . ASN A 1 155 ? -6.173 -6.406 -4.222 1.00 96.56 155 ASN A CA 1
ATOM 1242 C C . ASN A 1 155 ? -6.502 -4.902 -4.176 1.00 96.56 155 ASN A C 1
ATOM 1244 O O . ASN A 1 155 ? -7.401 -4.447 -4.879 1.00 96.56 155 ASN A O 1
ATOM 1248 N N . ALA A 1 156 ? -5.779 -4.115 -3.369 1.00 97.00 156 ALA A N 1
ATOM 1249 C CA . ALA A 1 156 ? -5.930 -2.660 -3.326 1.00 97.00 156 ALA A CA 1
ATOM 1250 C C . ALA A 1 156 ? -5.397 -1.963 -4.591 1.00 97.00 156 ALA A C 1
ATOM 1252 O O . ALA A 1 156 ? -5.885 -0.895 -4.948 1.00 97.00 156 ALA A O 1
ATOM 1253 N N . VAL A 1 157 ? -4.420 -2.553 -5.288 1.00 98.12 157 VAL A N 1
ATOM 1254 C CA . VAL A 1 157 ? -4.018 -2.104 -6.630 1.00 98.12 157 VAL A CA 1
ATOM 1255 C C . VAL A 1 157 ? -5.101 -2.469 -7.643 1.00 98.12 157 VAL A C 1
ATOM 1257 O O . VAL A 1 157 ? -5.555 -1.611 -8.398 1.00 98.12 157 VAL A O 1
ATOM 1260 N N . GLU A 1 158 ? -5.565 -3.718 -7.634 1.00 97.81 158 GLU A N 1
ATOM 1261 C CA . GLU A 1 158 ? -6.573 -4.222 -8.572 1.00 97.81 158 GLU A CA 1
ATOM 1262 C C . GLU A 1 158 ? -7.918 -3.499 -8.454 1.00 97.81 158 GLU A C 1
ATOM 1264 O O . GLU A 1 158 ? -8.591 -3.300 -9.465 1.00 97.81 158 GLU A O 1
ATOM 1269 N N . SER A 1 159 ? -8.300 -3.049 -7.256 1.00 97.25 159 SER A N 1
ATOM 1270 C CA . SER A 1 159 ? -9.539 -2.295 -7.038 1.00 97.25 159 SER A CA 1
ATOM 1271 C C . SER A 1 159 ? -9.547 -0.928 -7.728 1.00 97.25 159 SER A C 1
ATOM 1273 O O . SER A 1 159 ? -10.618 -0.383 -7.976 1.00 97.25 159 SER A O 1
ATOM 1275 N N . THR A 1 160 ? -8.384 -0.394 -8.114 1.00 98.25 160 THR A N 1
ATOM 1276 C CA . THR A 1 160 ? -8.293 0.855 -8.891 1.00 98.25 160 THR A CA 1
ATOM 1277 C C . THR A 1 160 ? -8.607 0.681 -10.379 1.00 98.25 160 THR A C 1
ATOM 1279 O O . THR A 1 160 ? -8.615 1.659 -11.127 1.00 98.25 160 THR A O 1
ATOM 1282 N N . ARG A 1 161 ? -8.856 -0.551 -10.837 1.00 97.94 161 ARG A N 1
ATOM 1283 C CA . ARG A 1 161 ? -9.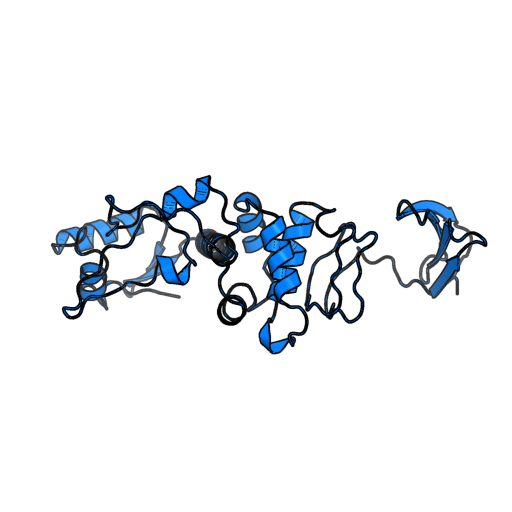122 -0.850 -12.245 1.00 97.94 161 ARG A CA 1
ATOM 1284 C C . ARG A 1 161 ? -10.335 -0.096 -12.779 1.00 97.94 161 ARG A C 1
ATOM 1286 O O . ARG A 1 161 ? -11.416 -0.138 -12.194 1.00 97.94 161 ARG A O 1
ATOM 1293 N N . GLY A 1 162 ? -10.152 0.553 -13.926 1.00 96.81 162 GLY A N 1
ATOM 1294 C CA . GLY A 1 162 ? -11.202 1.306 -14.610 1.00 96.81 162 GLY A CA 1
ATOM 1295 C C . GLY A 1 162 ? -11.640 2.581 -13.885 1.00 96.81 162 GLY A C 1
ATOM 1296 O O . GLY A 1 162 ? -12.616 3.193 -14.308 1.00 96.81 162 GLY A O 1
ATOM 1297 N N . GLN A 1 163 ? -10.948 2.974 -12.812 1.00 97.19 163 GLN A N 1
ATOM 1298 C CA . GLN A 1 163 ? -11.184 4.230 -12.106 1.00 97.19 163 GLN A CA 1
ATOM 1299 C C . GLN A 1 163 ? -10.334 5.357 -12.710 1.00 97.19 163 GLN A C 1
ATOM 1301 O O . GLN A 1 163 ? -9.352 5.120 -13.416 1.00 97.19 163 GLN A O 1
ATOM 1306 N N . SER A 1 164 ? -10.689 6.600 -12.409 1.00 96.25 164 SER A N 1
ATOM 1307 C CA . SER A 1 164 ? -9.894 7.789 -12.727 1.00 96.25 164 SER A CA 1
ATOM 1308 C C . SER A 1 164 ? -8.872 8.120 -11.631 1.00 96.25 164 SER A C 1
ATOM 1310 O O . SER A 1 164 ? -9.010 7.697 -10.484 1.00 96.25 164 SER A O 1
ATOM 1312 N N . GLU A 1 165 ? -7.857 8.936 -11.961 1.00 95.00 165 GLU A N 1
ATOM 1313 C CA . GLU A 1 165 ? -6.902 9.474 -10.970 1.00 95.00 165 GLU A CA 1
ATOM 1314 C C . GLU A 1 165 ? -7.618 10.192 -9.822 1.00 95.00 165 GLU A C 1
ATOM 1316 O O . GLU A 1 165 ? -7.206 10.074 -8.670 1.00 95.00 165 GLU A O 1
ATOM 1321 N N . ASP A 1 166 ? -8.705 10.905 -10.123 1.00 95.56 166 ASP A N 1
ATOM 1322 C CA . ASP A 1 166 ? -9.458 11.630 -9.111 1.00 95.56 166 ASP A CA 1
ATOM 1323 C C . ASP A 1 166 ? -10.160 10.669 -8.151 1.00 95.56 166 ASP A C 1
ATOM 1325 O O . ASP A 1 166 ? -10.159 10.925 -6.958 1.00 95.56 166 ASP A O 1
ATOM 1329 N N . GLU A 1 167 ? -10.714 9.549 -8.614 1.00 96.44 167 GLU A N 1
ATOM 1330 C CA . GLU A 1 167 ? -11.459 8.610 -7.761 1.00 96.44 167 GLU A CA 1
ATOM 1331 C C . GLU A 1 167 ? -10.572 7.843 -6.774 1.00 96.44 167 GLU A C 1
ATOM 1333 O O . GLU A 1 167 ? -11.019 7.530 -5.670 1.00 96.44 167 GLU A O 1
ATOM 1338 N N . VAL A 1 168 ? -9.319 7.563 -7.143 1.00 97.00 168 VAL A N 1
ATOM 1339 C CA . VAL A 1 168 ? -8.433 6.678 -6.360 1.00 97.00 168 VAL A CA 1
ATOM 1340 C C . VAL A 1 168 ? -7.151 7.341 -5.866 1.00 97.00 168 VAL A C 1
ATOM 1342 O O . VAL A 1 168 ? -6.457 6.763 -5.030 1.00 97.00 168 VAL A O 1
ATOM 1345 N N . GLY A 1 169 ? -6.813 8.540 -6.341 1.00 96.88 169 GLY A N 1
ATOM 1346 C CA . GLY A 1 169 ? -5.613 9.272 -5.936 1.00 96.88 169 GLY A CA 1
ATOM 1347 C C . GLY A 1 169 ? -4.339 8.423 -6.034 1.00 96.88 169 GLY A C 1
ATOM 1348 O O . GLY A 1 169 ? -3.941 7.974 -7.108 1.00 96.88 169 GLY A O 1
ATOM 1349 N N . TRP A 1 170 ? -3.701 8.197 -4.885 1.00 98.12 170 TRP A N 1
ATOM 1350 C CA . TRP A 1 170 ? -2.465 7.423 -4.733 1.00 98.12 170 TRP A CA 1
ATOM 1351 C C . TRP A 1 170 ? -2.670 6.020 -4.147 1.00 98.12 170 TRP A C 1
ATOM 1353 O O . TRP A 1 170 ? -1.681 5.387 -3.788 1.00 98.12 170 TRP A O 1
ATOM 1363 N N . ILE A 1 171 ? -3.905 5.500 -4.049 1.00 98.44 171 ILE A N 1
ATOM 1364 C CA . ILE A 1 171 ? -4.159 4.162 -3.468 1.00 98.44 171 ILE A CA 1
ATOM 1365 C C . ILE A 1 171 ? -3.313 3.099 -4.175 1.00 98.44 171 ILE A C 1
ATOM 1367 O O . ILE A 1 171 ? -2.503 2.435 -3.529 1.00 98.44 171 ILE A O 1
ATOM 1371 N N . GLY A 1 172 ? -3.458 2.972 -5.499 1.00 98.12 172 GLY A N 1
ATOM 1372 C CA . GLY A 1 172 ? -2.743 1.953 -6.268 1.00 98.12 172 GLY A CA 1
ATOM 1373 C C . GLY A 1 172 ? -1.230 2.163 -6.244 1.00 98.12 172 GLY A C 1
ATOM 1374 O O . GLY A 1 172 ? -0.482 1.210 -6.056 1.00 98.12 172 GLY A O 1
ATOM 1375 N N . GLY A 1 173 ? -0.766 3.414 -6.328 1.00 98.06 173 GLY A N 1
ATOM 1376 C CA . GLY A 1 173 ? 0.659 3.752 -6.251 1.00 98.06 173 GLY A CA 1
ATOM 1377 C C . GLY A 1 173 ? 1.307 3.379 -4.918 1.00 98.06 173 GLY A C 1
ATOM 1378 O O . GLY A 1 173 ? 2.341 2.705 -4.874 1.00 98.06 173 GLY A O 1
ATOM 1379 N N . ASN A 1 174 ? 0.667 3.772 -3.818 1.00 98.06 174 ASN A N 1
ATOM 1380 C CA . ASN A 1 174 ? 1.131 3.477 -2.468 1.00 98.06 174 ASN A CA 1
ATOM 1381 C C . ASN A 1 174 ? 1.068 1.969 -2.178 1.00 98.06 174 ASN A C 1
ATOM 1383 O O . ASN A 1 174 ? 2.027 1.412 -1.644 1.00 98.06 174 ASN A O 1
ATOM 1387 N N . ALA A 1 175 ? -0.019 1.291 -2.562 1.00 97.94 175 ALA A N 1
ATOM 1388 C CA . ALA A 1 175 ? -0.173 -0.150 -2.367 1.00 97.94 175 ALA A CA 1
ATOM 1389 C C . ALA A 1 175 ? 0.856 -0.955 -3.177 1.00 97.94 175 ALA A C 1
ATOM 1391 O O . ALA A 1 175 ? 1.514 -1.835 -2.620 1.00 97.94 175 ALA A O 1
ATOM 1392 N N . ALA A 1 176 ? 1.067 -0.605 -4.450 1.00 97.75 176 ALA A N 1
ATOM 1393 C CA . ALA A 1 176 ? 2.063 -1.241 -5.307 1.00 97.75 176 ALA A CA 1
ATOM 1394 C C . ALA A 1 176 ? 3.484 -1.054 -4.753 1.00 97.75 176 ALA A C 1
ATOM 1396 O O . ALA A 1 176 ? 4.243 -2.019 -4.668 1.00 97.75 176 ALA A O 1
ATOM 1397 N N . THR A 1 177 ? 3.808 0.158 -4.287 1.00 97.19 177 THR A N 1
ATOM 1398 C CA . THR A 1 177 ? 5.095 0.474 -3.644 1.00 97.19 177 THR A CA 1
ATOM 1399 C C . THR A 1 177 ? 5.337 -0.379 -2.399 1.00 97.19 177 THR A C 1
ATOM 1401 O O . THR A 1 177 ? 6.420 -0.937 -2.219 1.00 97.19 177 THR A O 1
ATOM 1404 N N . LEU A 1 178 ? 4.335 -0.503 -1.525 1.00 96.88 178 LEU A N 1
ATOM 1405 C CA . LEU A 1 178 ? 4.444 -1.339 -0.329 1.00 96.88 178 LEU A CA 1
ATOM 1406 C C . LEU A 1 178 ? 4.596 -2.820 -0.688 1.00 96.88 178 LEU A C 1
ATOM 1408 O O . LEU A 1 178 ? 5.427 -3.503 -0.090 1.00 96.88 178 LEU A O 1
ATOM 1412 N N . ALA A 1 179 ? 3.845 -3.306 -1.681 1.00 96.44 179 ALA A N 1
ATOM 1413 C CA . ALA A 1 179 ? 3.909 -4.694 -2.124 1.00 96.44 179 ALA A CA 1
ATOM 1414 C C . ALA A 1 179 ? 5.322 -5.069 -2.600 1.00 96.44 179 ALA A C 1
ATOM 1416 O O . ALA A 1 179 ? 5.877 -6.058 -2.123 1.00 96.44 179 ALA A O 1
ATOM 1417 N N . VAL A 1 180 ? 5.941 -4.249 -3.460 1.00 95.12 180 VAL A N 1
ATOM 1418 C CA . VAL A 1 180 ? 7.293 -4.530 -3.983 1.00 95.12 180 VAL A CA 1
ATOM 1419 C C . VAL A 1 180 ? 8.404 -4.334 -2.953 1.00 95.12 180 VAL A C 1
ATOM 1421 O O . VAL A 1 180 ? 9.460 -4.958 -3.058 1.00 95.12 180 VAL A O 1
ATOM 1424 N N . LYS A 1 181 ? 8.185 -3.496 -1.932 1.00 93.88 181 LYS A N 1
ATOM 1425 C CA . LYS A 1 181 ? 9.132 -3.340 -0.816 1.00 93.88 181 LYS A CA 1
ATOM 1426 C C . LYS A 1 181 ? 9.064 -4.493 0.181 1.00 93.88 181 LYS A C 1
ATOM 1428 O O . LYS A 1 181 ? 10.100 -4.842 0.742 1.00 93.88 181 LYS A O 1
ATOM 1433 N N . LEU A 1 182 ? 7.890 -5.096 0.378 1.00 92.88 182 LEU A N 1
ATOM 1434 C CA . LEU A 1 182 ? 7.756 -6.339 1.143 1.00 92.88 182 LEU A CA 1
ATOM 1435 C C . LEU A 1 182 ? 8.379 -7.526 0.405 1.00 92.88 182 LEU A C 1
ATOM 1437 O O . LEU A 1 182 ? 9.083 -8.336 1.001 1.00 92.88 182 LEU A O 1
ATOM 1441 N N . ASP A 1 183 ? 8.103 -7.634 -0.890 1.00 93.50 183 ASP A N 1
ATOM 1442 C CA . ASP A 1 183 ? 8.582 -8.713 -1.739 1.00 93.50 183 ASP A CA 1
ATOM 1443 C C . ASP A 1 183 ? 8.826 -8.161 -3.141 1.00 93.50 183 ASP A C 1
ATOM 1445 O O . ASP A 1 183 ? 7.891 -7.810 -3.856 1.00 93.50 183 ASP A O 1
ATOM 1449 N N . LYS A 1 184 ? 10.093 -8.121 -3.563 1.00 92.75 184 LYS A N 1
ATOM 1450 C CA . LYS A 1 184 ? 10.486 -7.568 -4.868 1.00 92.75 184 LYS A CA 1
ATOM 1451 C C . LYS A 1 184 ? 9.787 -8.249 -6.042 1.00 92.75 184 LYS A C 1
ATOM 1453 O O . LYS A 1 184 ? 9.759 -7.673 -7.120 1.00 92.75 184 LYS A O 1
ATOM 1458 N N . ARG A 1 185 ? 9.251 -9.459 -5.860 1.00 94.00 185 ARG A N 1
ATOM 1459 C CA . ARG A 1 185 ? 8.535 -10.228 -6.885 1.00 94.00 185 ARG A CA 1
ATOM 1460 C C . ARG A 1 185 ? 7.019 -10.226 -6.695 1.00 94.00 185 ARG A C 1
ATOM 1462 O O . ARG A 1 185 ? 6.327 -10.973 -7.376 1.00 94.00 185 ARG A O 1
ATOM 1469 N N . ALA A 1 186 ? 6.488 -9.401 -5.789 1.00 95.19 186 ALA A N 1
ATOM 1470 C CA . ALA A 1 186 ? 5.072 -9.411 -5.416 1.00 95.19 186 ALA A CA 1
ATOM 1471 C C . ALA A 1 186 ? 4.110 -9.258 -6.605 1.00 95.19 186 ALA A C 1
ATOM 1473 O O . ALA A 1 186 ? 2.979 -9.734 -6.531 1.00 95.19 186 ALA A O 1
ATOM 1474 N N . LEU A 1 187 ? 4.550 -8.587 -7.673 1.00 96.12 187 LEU A N 1
ATOM 1475 C CA . LEU A 1 187 ? 3.716 -8.228 -8.818 1.00 96.12 187 LEU A CA 1
ATOM 1476 C C . LEU A 1 187 ? 4.012 -9.061 -10.078 1.00 96.12 187 LEU A C 1
ATOM 1478 O O . LEU A 1 187 ? 3.390 -8.819 -11.109 1.00 96.12 187 LEU A O 1
ATOM 1482 N N . GLU A 1 188 ? 4.939 -10.026 -10.022 1.00 94.88 188 GLU A N 1
ATOM 1483 C CA . GLU A 1 188 ? 5.242 -10.886 -11.175 1.00 94.88 188 GLU A CA 1
ATOM 1484 C C . GLU A 1 188 ? 3.982 -11.623 -11.661 1.00 94.88 188 GLU A C 1
ATOM 1486 O O . GLU A 1 188 ? 3.174 -12.096 -10.857 1.00 94.88 188 GLU A O 1
ATOM 1491 N N . ALA A 1 189 ? 3.832 -11.726 -12.984 1.00 95.38 189 ALA A N 1
ATOM 1492 C CA . ALA A 1 189 ? 2.743 -12.425 -13.668 1.00 95.38 189 ALA A CA 1
ATOM 1493 C C . ALA A 1 189 ? 1.315 -11.928 -13.346 1.00 95.38 189 ALA A C 1
ATOM 1495 O O . ALA A 1 189 ? 0.340 -12.639 -13.602 1.00 95.38 189 ALA A O 1
ATOM 1496 N N . ARG A 1 190 ? 1.160 -10.727 -12.771 1.00 96.50 190 ARG A N 1
ATOM 1497 C CA . ARG A 1 190 ? -0.160 -10.143 -12.486 1.00 96.50 190 ARG A CA 1
ATOM 1498 C C . ARG A 1 190 ? -0.745 -9.449 -13.707 1.00 96.50 190 ARG A C 1
ATOM 1500 O O . ARG A 1 190 ? -0.040 -8.795 -14.473 1.00 96.50 190 ARG A O 1
ATOM 1507 N N . ASP A 1 191 ? -2.064 -9.542 -13.847 1.00 97.12 191 ASP A N 1
ATOM 1508 C CA . ASP A 1 191 ? -2.791 -8.752 -14.832 1.00 97.12 191 ASP A CA 1
ATOM 1509 C C . ASP A 1 191 ? -3.265 -7.441 -14.209 1.00 97.12 191 ASP A C 1
ATOM 1511 O O . ASP A 1 191 ? -4.244 -7.417 -13.471 1.00 97.12 191 ASP A O 1
ATOM 1515 N N . PHE A 1 192 ? -2.591 -6.344 -14.527 1.00 97.50 192 PHE A N 1
ATOM 1516 C CA . PHE A 1 192 ? -2.914 -4.987 -14.101 1.00 97.50 192 PHE A CA 1
ATOM 1517 C C . PHE A 1 192 ? -3.444 -4.132 -15.255 1.00 97.50 192 PHE A C 1
ATOM 1519 O O . PHE A 1 192 ? -3.273 -2.915 -15.271 1.00 97.50 192 PHE A O 1
ATOM 1526 N N . ASN A 1 193 ? -4.156 -4.745 -16.204 1.00 97.31 193 ASN A N 1
ATOM 1527 C CA . ASN A 1 193 ? -4.819 -3.995 -17.261 1.00 97.31 193 ASN A CA 1
ATOM 1528 C C . ASN A 1 193 ? -5.772 -2.913 -16.705 1.00 97.31 193 ASN A C 1
ATOM 1530 O O . ASN A 1 193 ? -6.697 -3.223 -15.952 1.00 97.31 193 ASN A O 1
ATOM 1534 N N . GLY A 1 194 ? -5.568 -1.650 -17.074 1.00 97.75 194 GLY A N 1
ATOM 1535 C CA . GLY A 1 194 ? -6.471 -0.551 -16.730 1.00 97.75 194 GLY A CA 1
ATOM 1536 C C . GLY A 1 194 ? -6.471 -0.135 -15.254 1.00 97.75 194 GLY A C 1
ATOM 1537 O O . GLY A 1 194 ? -7.398 0.554 -14.830 1.00 97.75 194 GLY A O 1
ATOM 1538 N N . VAL A 1 195 ? -5.490 -0.561 -14.449 1.00 98.56 195 VAL A N 1
ATOM 1539 C CA . VAL A 1 195 ? -5.332 -0.082 -13.060 1.00 98.56 195 VAL A CA 1
ATOM 1540 C C . VAL A 1 195 ? -4.733 1.324 -13.013 1.00 98.56 195 VAL A C 1
ATOM 1542 O O . VAL A 1 195 ? -4.058 1.757 -13.949 1.00 98.56 195 VAL A O 1
ATOM 1545 N N . VAL A 1 196 ? -4.917 2.026 -11.894 1.00 98.50 196 VAL A N 1
ATOM 1546 C CA . VAL A 1 196 ? -4.329 3.348 -11.652 1.00 98.50 196 VAL A CA 1
ATOM 1547 C C . VAL A 1 196 ? -3.255 3.257 -10.573 1.00 98.50 196 VAL A C 1
ATOM 1549 O O . VAL A 1 196 ? -3.534 3.133 -9.382 1.00 98.50 196 VAL A O 1
ATOM 1552 N N . ILE A 1 197 ? -2.000 3.369 -10.994 1.00 97.62 197 ILE A N 1
ATOM 1553 C CA . ILE A 1 197 ? -0.808 3.336 -10.150 1.00 97.62 197 ILE A CA 1
ATOM 1554 C C . ILE A 1 197 ? -0.032 4.639 -10.376 1.00 97.62 197 ILE A C 1
ATOM 1556 O O . ILE A 1 197 ? 0.949 4.715 -11.117 1.00 97.62 197 ILE A O 1
ATOM 1560 N N . ASN A 1 198 ? -0.492 5.700 -9.720 1.00 95.19 198 ASN A N 1
ATOM 1561 C CA . ASN A 1 198 ? 0.181 6.992 -9.749 1.00 95.19 198 ASN A CA 1
ATOM 1562 C C . ASN A 1 198 ? 1.309 7.041 -8.708 1.00 95.19 198 ASN A C 1
ATOM 1564 O O . ASN A 1 198 ? 1.070 6.815 -7.523 1.00 95.19 198 ASN A O 1
ATOM 1568 N N . SER A 1 199 ? 2.512 7.432 -9.130 1.00 94.81 199 SER A N 1
ATOM 1569 C CA . SER A 1 199 ? 3.671 7.670 -8.258 1.00 94.81 199 SER A CA 1
ATOM 1570 C C . SER A 1 199 ? 4.139 6.437 -7.468 1.00 94.81 199 SER A C 1
ATOM 1572 O O . SER A 1 199 ? 4.539 6.570 -6.311 1.00 94.81 199 SER A O 1
ATOM 1574 N N . ALA A 1 200 ? 4.084 5.238 -8.062 1.00 96.31 200 ALA A N 1
ATOM 1575 C CA . ALA A 1 200 ? 4.681 4.058 -7.439 1.00 96.31 200 ALA A CA 1
ATOM 1576 C C . ALA A 1 200 ? 6.207 4.064 -7.552 1.00 96.31 200 ALA A C 1
ATOM 1578 O O . ALA A 1 200 ? 6.769 4.439 -8.578 1.00 96.31 200 ALA A O 1
ATOM 1579 N N . ASP A 1 201 ? 6.874 3.578 -6.513 1.00 94.94 201 ASP A N 1
ATOM 1580 C CA . ASP A 1 201 ? 8.301 3.281 -6.538 1.00 94.94 201 ASP A CA 1
ATOM 1581 C C . ASP A 1 201 ? 8.511 1.783 -6.795 1.00 94.94 201 ASP A C 1
ATOM 1583 O O . ASP A 1 201 ? 8.449 0.958 -5.881 1.00 94.94 201 ASP A O 1
ATOM 1587 N N . PHE A 1 202 ? 8.758 1.447 -8.060 1.00 94.12 202 PHE A N 1
ATOM 1588 C CA . PHE A 1 202 ? 9.147 0.122 -8.536 1.00 94.12 202 PHE A CA 1
ATOM 1589 C C . PHE A 1 202 ? 10.663 -0.054 -8.635 1.00 94.12 202 PHE A C 1
ATOM 1591 O O . PHE A 1 202 ? 11.120 -1.023 -9.241 1.00 94.12 202 PHE A O 1
ATOM 1598 N N . THR A 1 203 ? 11.463 0.838 -8.042 1.00 89.25 203 THR A N 1
ATOM 1599 C CA . THR A 1 203 ? 12.921 0.702 -8.076 1.00 89.25 203 THR A CA 1
ATOM 1600 C C . THR A 1 203 ? 13.314 -0.657 -7.494 1.00 89.25 203 THR A C 1
ATOM 1602 O O . THR A 1 203 ? 12.986 -0.984 -6.351 1.00 89.25 203 THR A O 1
ATOM 1605 N N . TYR A 1 204 ? 14.025 -1.459 -8.292 1.00 83.31 204 TYR A N 1
ATOM 1606 C CA . TYR A 1 204 ? 14.439 -2.832 -7.968 1.00 83.31 204 TYR A CA 1
ATOM 1607 C C . TYR A 1 204 ? 13.312 -3.874 -7.863 1.00 83.31 204 TYR A C 1
ATOM 1609 O O . TYR A 1 204 ? 13.578 -5.000 -7.422 1.00 83.31 204 TYR A O 1
ATOM 1617 N N . ALA A 1 205 ? 12.082 -3.536 -8.249 1.00 90.88 205 ALA A N 1
ATOM 1618 C CA . ALA A 1 205 ? 10.995 -4.498 -8.357 1.00 90.88 205 ALA A CA 1
ATOM 1619 C C . ALA A 1 205 ? 11.186 -5.389 -9.592 1.00 90.88 205 ALA A C 1
ATOM 1621 O O . ALA A 1 205 ? 11.618 -4.943 -10.653 1.00 90.88 205 ALA A O 1
ATOM 1622 N N . SER A 1 206 ? 10.828 -6.660 -9.457 1.00 89.88 206 SER A N 1
ATOM 1623 C CA . SER A 1 206 ? 10.661 -7.562 -10.586 1.00 89.88 206 SER A CA 1
ATOM 1624 C C . SER A 1 206 ? 9.223 -7.463 -11.076 1.00 89.88 206 SER A C 1
ATOM 1626 O O . SER A 1 206 ? 8.282 -7.780 -10.349 1.00 89.88 206 SER A O 1
ATOM 1628 N N . LEU A 1 207 ? 9.068 -7.006 -12.314 1.00 91.19 207 LEU A N 1
ATOM 1629 C CA . LEU A 1 207 ? 7.784 -6.798 -12.985 1.00 91.19 207 LEU A CA 1
ATOM 1630 C C . LEU A 1 207 ? 7.641 -7.748 -14.183 1.00 91.19 207 LEU A C 1
ATOM 1632 O O . LEU A 1 207 ? 7.095 -7.389 -15.221 1.00 91.19 207 LEU A O 1
ATOM 1636 N N . ARG A 1 208 ? 8.213 -8.951 -14.077 1.00 86.56 208 ARG A N 1
ATOM 1637 C CA . ARG A 1 208 ? 8.185 -9.941 -15.159 1.00 86.56 208 ARG A CA 1
ATOM 1638 C C . ARG A 1 208 ? 6.767 -10.416 -15.420 1.00 86.56 208 ARG A C 1
ATOM 1640 O O . ARG A 1 208 ? 6.009 -10.624 -14.475 1.00 86.56 208 ARG A O 1
ATOM 1647 N N . ASP A 1 209 ? 6.453 -10.603 -16.697 1.00 88.69 209 ASP A N 1
ATOM 1648 C CA . ASP A 1 209 ? 5.170 -11.122 -17.181 1.00 88.69 209 ASP A CA 1
ATOM 1649 C C . ASP A 1 209 ? 3.945 -10.343 -16.673 1.00 88.69 209 ASP A C 1
ATOM 1651 O O . ASP A 1 209 ? 2.828 -10.856 -16.673 1.00 88.69 209 ASP A O 1
ATOM 1655 N N . ILE A 1 210 ? 4.141 -9.101 -16.223 1.00 93.88 210 ILE A N 1
ATOM 1656 C CA . ILE A 1 210 ? 3.055 -8.251 -15.756 1.00 93.88 210 ILE A CA 1
ATOM 1657 C C . ILE A 1 210 ? 2.338 -7.624 -16.952 1.00 93.88 210 ILE A C 1
ATOM 1659 O O . ILE A 1 210 ? 2.974 -7.144 -17.894 1.00 93.88 210 ILE A O 1
ATOM 1663 N N . ASN A 1 211 ? 1.009 -7.589 -16.910 1.00 94.50 211 ASN A N 1
ATOM 1664 C CA . ASN A 1 211 ? 0.230 -6.875 -17.912 1.00 94.50 211 ASN A CA 1
ATOM 1665 C C . ASN A 1 211 ? -0.111 -5.470 -17.410 1.00 94.50 211 ASN A C 1
ATOM 1667 O O . ASN A 1 211 ? -0.920 -5.322 -16.502 1.00 94.50 211 ASN A O 1
ATOM 1671 N N . PHE A 1 212 ? 0.467 -4.442 -18.025 1.00 96.06 212 PHE A N 1
ATOM 1672 C CA . PHE A 1 212 ? 0.123 -3.038 -17.774 1.00 96.06 212 PHE A CA 1
ATOM 1673 C C . PHE A 1 212 ? -0.666 -2.400 -18.923 1.00 96.06 212 PHE A C 1
ATOM 1675 O O . PHE A 1 212 ? -0.682 -1.176 -19.057 1.00 96.06 212 PHE A O 1
ATOM 1682 N N . GLU A 1 213 ? -1.304 -3.195 -19.785 1.00 94.44 213 GLU A N 1
ATOM 1683 C CA . GLU A 1 213 ? -2.148 -2.661 -20.854 1.00 94.44 213 GLU A CA 1
ATOM 1684 C C . GLU A 1 213 ? -3.138 -1.627 -20.290 1.00 94.44 213 GLU A C 1
ATOM 1686 O O . GLU A 1 213 ? -3.790 -1.872 -19.286 1.00 94.44 213 GLU A O 1
ATOM 1691 N N . GLN A 1 214 ? -3.211 -0.431 -20.879 1.00 96.06 214 GLN A N 1
ATOM 1692 C CA . GLN A 1 214 ? -4.092 0.663 -20.427 1.00 96.06 214 GLN A CA 1
ATOM 1693 C C . GLN A 1 214 ? -3.912 1.116 -18.960 1.00 96.06 214 GLN A C 1
ATOM 1695 O O . GLN A 1 214 ? -4.692 1.939 -18.481 1.00 96.06 214 GLN A O 1
ATOM 1700 N N . ALA A 1 215 ? -2.898 0.630 -18.237 1.00 97.19 215 ALA A N 1
ATOM 1701 C CA . ALA A 1 215 ? -2.638 1.052 -16.870 1.00 97.19 215 ALA A CA 1
ATOM 1702 C C . ALA A 1 215 ? -2.132 2.499 -16.840 1.00 97.19 215 ALA A C 1
ATOM 1704 O O . ALA A 1 215 ? -1.302 2.915 -17.653 1.00 97.19 215 ALA A O 1
ATOM 1705 N N . ASN A 1 216 ? -2.587 3.267 -15.855 1.00 97.00 216 ASN A N 1
ATOM 1706 C CA . ASN A 1 216 ? -2.035 4.581 -15.580 1.00 97.00 216 ASN A CA 1
ATOM 1707 C C . ASN A 1 216 ? -0.840 4.444 -14.633 1.00 97.00 216 ASN A C 1
ATOM 1709 O O . ASN A 1 216 ? -1.018 4.180 -13.448 1.00 97.00 216 ASN A O 1
ATOM 1713 N N . LEU A 1 217 ? 0.369 4.645 -15.159 1.00 95.94 217 LEU A N 1
ATOM 1714 C CA . LEU A 1 217 ? 1.637 4.536 -14.424 1.00 95.94 217 LEU A CA 1
ATOM 1715 C C . LEU A 1 217 ? 2.299 5.903 -14.180 1.00 95.94 217 LEU A C 1
ATOM 1717 O O . LEU A 1 217 ? 3.508 5.986 -13.954 1.00 95.94 217 LEU A O 1
ATOM 1721 N N . LYS A 1 218 ? 1.534 6.995 -14.271 1.00 93.62 218 LYS A N 1
ATOM 1722 C CA . LYS A 1 218 ? 2.043 8.371 -14.203 1.00 93.62 218 LYS A CA 1
AT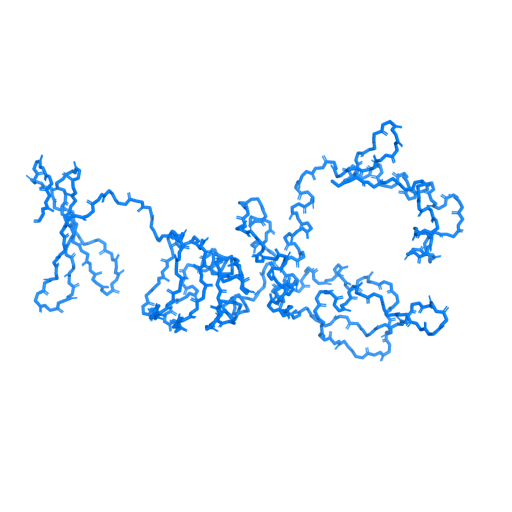OM 1723 C C . LYS A 1 218 ? 2.909 8.595 -12.961 1.00 93.62 218 LYS A C 1
ATOM 1725 O O . LYS A 1 218 ? 2.568 8.158 -11.867 1.00 93.62 218 LYS A O 1
ATOM 1730 N N . ASN A 1 219 ? 4.031 9.294 -13.137 1.00 92.56 219 ASN A N 1
ATOM 1731 C CA . ASN A 1 219 ? 5.024 9.596 -12.095 1.00 92.56 219 ASN A CA 1
ATOM 1732 C C . ASN A 1 219 ? 5.652 8.372 -11.395 1.00 92.56 219 ASN A C 1
ATOM 1734 O O . ASN A 1 219 ? 6.341 8.554 -10.391 1.00 92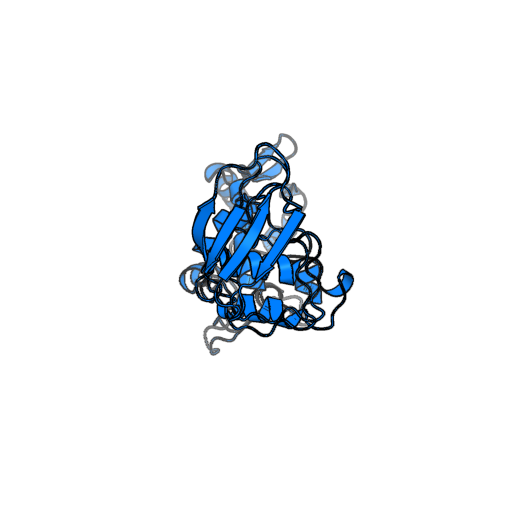.56 219 ASN A O 1
ATOM 1738 N N . SER A 1 220 ? 5.419 7.145 -11.873 1.00 93.69 220 SER A N 1
ATOM 1739 C CA . SER A 1 220 ? 6.033 5.952 -11.286 1.00 93.69 220 SER A CA 1
ATOM 1740 C C . SER A 1 220 ? 7.505 5.819 -11.685 1.00 93.69 220 SER A C 1
ATOM 1742 O O . SER A 1 220 ? 7.910 6.211 -12.780 1.00 93.69 220 SER A O 1
ATOM 1744 N N . ILE A 1 221 ? 8.306 5.259 -10.784 1.00 90.56 221 ILE A N 1
ATOM 1745 C CA . ILE A 1 221 ? 9.758 5.099 -10.901 1.00 90.56 221 ILE A CA 1
ATOM 1746 C C . ILE A 1 221 ? 10.052 3.610 -11.101 1.00 90.56 221 ILE A C 1
ATOM 1748 O O . ILE A 1 221 ? 9.603 2.812 -10.290 1.00 90.56 221 ILE A O 1
ATOM 1752 N N . PHE A 1 222 ? 10.790 3.218 -12.145 1.00 85.25 222 PHE A N 1
ATOM 1753 C CA . PHE A 1 222 ? 11.015 1.798 -12.492 1.00 85.25 222 PHE A CA 1
ATOM 1754 C C . PHE A 1 222 ? 12.436 1.290 -12.232 1.00 85.25 222 PHE A C 1
ATOM 1756 O O . PHE A 1 222 ? 12.629 0.131 -11.876 1.00 85.25 222 PHE A O 1
ATOM 1763 N N . ALA A 1 223 ? 13.445 2.135 -12.400 1.00 73.50 223 ALA A N 1
ATOM 1764 C CA . ALA A 1 223 ? 14.840 1.765 -12.212 1.00 73.50 223 ALA A CA 1
ATOM 1765 C C . ALA A 1 223 ? 15.632 2.975 -11.721 1.00 73.50 223 ALA A C 1
ATOM 1767 O O . ALA A 1 223 ? 15.188 4.116 -11.873 1.00 73.50 223 ALA A O 1
ATOM 1768 N N . GLU A 1 224 ? 16.827 2.731 -11.178 1.00 61.31 224 GLU A N 1
ATOM 1769 C CA . GLU A 1 224 ? 17.838 3.784 -11.175 1.00 61.31 224 GLU A CA 1
ATOM 1770 C C . GLU A 1 224 ? 18.116 4.193 -12.620 1.00 61.31 224 GLU A C 1
ATOM 1772 O O . GLU A 1 224 ? 18.150 3.355 -13.524 1.00 61.31 224 GLU A O 1
ATOM 1777 N N . THR A 1 225 ? 18.262 5.495 -12.839 1.00 55.12 225 THR A N 1
ATOM 1778 C CA . THR A 1 225 ? 18.484 6.073 -14.156 1.00 55.12 225 THR A CA 1
ATOM 1779 C C . THR A 1 225 ? 19.787 5.533 -14.743 1.00 55.12 225 THR A C 1
ATOM 1781 O O . THR A 1 225 ? 20.863 6.082 -14.508 1.00 55.12 225 THR A O 1
ATOM 1784 N N . PHE A 1 226 ? 19.706 4.485 -15.563 1.00 55.00 226 PHE A N 1
ATOM 1785 C CA . PHE A 1 226 ? 20.643 4.339 -16.665 1.00 55.00 226 PHE A CA 1
ATOM 1786 C C . PHE A 1 226 ? 20.480 5.634 -17.470 1.00 55.00 226 PHE A C 1
ATOM 1788 O O . PHE A 1 226 ? 19.350 6.006 -17.786 1.00 55.00 226 PHE A O 1
ATOM 1795 N N . GLY A 1 227 ? 21.552 6.401 -17.700 1.00 63.44 227 GLY A N 1
ATOM 1796 C CA . GLY A 1 227 ? 21.471 7.581 -18.581 1.00 63.44 227 GLY A CA 1
ATOM 1797 C C . GLY A 1 227 ? 20.791 7.267 -19.930 1.00 63.44 227 GLY A C 1
ATOM 1798 O O . GLY A 1 227 ? 20.515 6.107 -20.230 1.00 63.44 227 GLY A O 1
ATOM 1799 N N . SER A 1 228 ? 20.467 8.287 -20.727 1.00 76.62 228 SER A N 1
ATOM 1800 C CA . SER A 1 228 ? 19.563 8.124 -21.875 1.00 76.62 228 SER A CA 1
ATOM 1801 C C . SER A 1 228 ? 19.954 6.952 -22.785 1.00 76.62 228 SER A C 1
ATOM 1803 O O . SER A 1 228 ? 21.068 6.899 -23.305 1.00 76.62 228 SER A O 1
ATOM 1805 N N . ILE A 1 229 ? 19.021 6.023 -23.001 1.00 84.19 229 ILE A N 1
ATOM 1806 C CA . ILE A 1 229 ? 19.153 4.964 -24.004 1.00 84.19 229 ILE A CA 1
ATOM 1807 C C . ILE A 1 229 ? 18.675 5.530 -25.341 1.00 84.19 229 ILE A C 1
ATOM 1809 O O . ILE A 1 229 ? 17.532 5.973 -25.443 1.00 84.19 229 ILE A O 1
ATOM 1813 N N . LEU A 1 230 ? 19.539 5.528 -26.355 1.00 87.62 230 LEU A N 1
ATOM 1814 C CA . LEU A 1 230 ? 19.212 6.051 -27.689 1.00 87.62 230 LEU A CA 1
ATOM 1815 C C . LEU A 1 230 ? 18.788 4.959 -28.666 1.00 87.62 230 LEU A C 1
ATOM 1817 O O . LEU A 1 230 ? 18.050 5.238 -29.607 1.00 87.62 230 LEU A O 1
ATOM 1821 N N . SER A 1 231 ? 19.239 3.726 -28.440 1.00 87.62 231 SER A N 1
ATOM 1822 C CA . SER A 1 231 ? 19.012 2.611 -29.353 1.00 87.62 231 SER A CA 1
ATOM 1823 C C . SER A 1 231 ? 18.725 1.315 -28.610 1.00 87.62 231 SER A C 1
ATOM 1825 O O . SER A 1 231 ? 19.301 1.034 -27.555 1.00 87.62 231 SER A O 1
ATOM 1827 N N . ILE A 1 232 ? 17.822 0.515 -29.182 1.00 92.81 232 ILE A N 1
ATOM 1828 C CA . ILE A 1 232 ? 17.506 -0.836 -28.721 1.00 92.81 232 ILE A CA 1
ATOM 1829 C C . ILE A 1 232 ? 17.436 -1.792 -29.913 1.00 92.81 232 ILE A C 1
ATOM 1831 O O . ILE A 1 232 ? 16.894 -1.443 -30.962 1.00 92.81 232 ILE A O 1
ATOM 1835 N N . ALA A 1 233 ? 17.970 -3.002 -29.760 1.00 94.62 233 ALA A N 1
ATOM 1836 C CA . ALA A 1 233 ? 17.889 -4.042 -30.783 1.00 94.62 233 ALA A CA 1
ATOM 1837 C C . ALA A 1 233 ? 17.808 -5.434 -30.149 1.00 94.62 233 ALA A C 1
ATOM 1839 O O . ALA A 1 233 ? 18.617 -5.771 -29.287 1.00 94.62 233 ALA A O 1
ATOM 1840 N N . PHE A 1 234 ? 16.866 -6.261 -30.601 1.00 95.44 234 PHE A N 1
ATOM 1841 C CA . PHE A 1 234 ? 16.844 -7.684 -30.261 1.00 95.44 234 PHE A CA 1
ATOM 1842 C C . PHE A 1 234 ? 17.720 -8.477 -31.232 1.00 95.44 234 PHE A C 1
ATOM 1844 O O . PHE A 1 234 ? 17.830 -8.134 -32.412 1.00 95.44 234 PHE A O 1
ATOM 1851 N N . ASN A 1 235 ? 18.323 -9.564 -30.755 1.00 93.00 235 ASN A N 1
ATOM 1852 C CA . ASN A 1 235 ? 18.890 -10.568 -31.651 1.00 93.00 235 ASN A CA 1
ATOM 1853 C C . ASN A 1 235 ? 17.774 -11.369 -32.358 1.00 93.00 235 ASN A C 1
ATOM 1855 O O . ASN A 1 235 ? 16.591 -11.251 -32.044 1.00 93.00 235 ASN A O 1
ATOM 1859 N N . SER A 1 236 ? 18.146 -12.191 -33.343 1.00 94.44 236 SER A N 1
ATOM 1860 C CA . SER A 1 236 ? 17.188 -12.852 -34.242 1.00 94.44 236 SER A CA 1
ATOM 1861 C C . SER A 1 236 ? 16.171 -13.763 -33.547 1.00 94.44 236 SER A C 1
ATOM 1863 O O . SER A 1 236 ? 15.074 -13.939 -34.065 1.00 94.44 236 SER A O 1
ATOM 1865 N N . ASP A 1 237 ? 16.526 -14.357 -32.406 1.00 93.75 237 ASP A N 1
ATOM 1866 C CA . ASP A 1 237 ? 15.646 -15.227 -31.616 1.00 93.75 237 ASP A CA 1
ATOM 1867 C C . ASP A 1 237 ? 15.020 -14.516 -30.400 1.00 93.75 237 ASP A C 1
ATOM 1869 O O . ASP A 1 237 ? 14.311 -15.150 -29.623 1.00 93.75 237 ASP A O 1
ATOM 1873 N N . SER A 1 238 ? 15.243 -13.203 -30.248 1.00 92.38 238 SER A N 1
ATOM 1874 C CA . SER A 1 238 ? 14.768 -12.378 -29.125 1.00 92.38 238 SER A CA 1
ATOM 1875 C C . SER A 1 238 ? 15.208 -12.868 -27.737 1.00 92.38 238 SER A C 1
ATOM 1877 O O . SER A 1 238 ? 14.599 -12.504 -26.732 1.00 92.38 238 SER A O 1
ATOM 1879 N N . SER A 1 239 ? 16.273 -13.672 -27.659 1.00 95.06 239 SER A N 1
ATOM 1880 C CA . SER A 1 239 ? 16.870 -14.095 -26.385 1.00 95.06 239 SER A CA 1
ATOM 1881 C C . SER A 1 239 ? 17.758 -13.016 -25.762 1.00 95.06 239 SER A C 1
ATOM 1883 O O . SER A 1 239 ? 17.925 -12.989 -24.541 1.00 95.06 239 SER A O 1
ATOM 1885 N N . LEU A 1 240 ? 18.298 -12.108 -26.583 1.00 95.38 240 LEU A N 1
ATOM 1886 C CA . LEU A 1 240 ? 19.170 -11.018 -26.159 1.00 95.38 240 LEU A CA 1
ATOM 1887 C C . LEU A 1 240 ? 18.630 -9.664 -26.620 1.00 95.38 240 LEU A C 1
ATOM 1889 O O . LEU A 1 240 ? 18.214 -9.505 -27.769 1.00 95.38 240 LEU A O 1
ATOM 1893 N N . LEU A 1 241 ? 18.714 -8.675 -25.734 1.00 94.44 241 LEU A N 1
ATOM 1894 C CA . LEU A 1 241 ? 18.439 -7.268 -26.010 1.00 94.44 241 LEU A CA 1
ATOM 1895 C C . LEU A 1 241 ? 19.740 -6.474 -25.895 1.00 94.44 241 LEU A C 1
ATOM 1897 O O . LEU A 1 241 ? 20.412 -6.541 -24.872 1.00 94.44 241 LEU A O 1
ATOM 1901 N N . ALA A 1 242 ? 20.089 -5.704 -26.917 1.00 93.06 242 ALA A N 1
ATOM 1902 C CA . ALA A 1 242 ? 21.146 -4.705 -26.859 1.00 93.06 242 ALA A CA 1
ATOM 1903 C C . ALA A 1 242 ? 20.540 -3.324 -26.584 1.00 93.06 242 ALA A C 1
ATOM 1905 O O . ALA A 1 242 ? 19.538 -2.961 -27.201 1.00 93.06 242 ALA A O 1
ATOM 1906 N N . THR A 1 243 ? 21.161 -2.549 -25.695 1.00 91.56 243 THR A N 1
ATOM 1907 C CA . THR A 1 243 ? 20.789 -1.156 -25.403 1.00 91.56 243 THR A CA 1
ATOM 1908 C C . THR A 1 243 ? 22.013 -0.253 -25.527 1.00 91.56 243 THR A C 1
ATOM 1910 O O . THR A 1 243 ? 23.017 -0.511 -24.857 1.00 91.56 243 THR A O 1
ATOM 1913 N N . GLY A 1 244 ? 21.938 0.792 -26.354 1.00 89.25 244 GLY A N 1
ATOM 1914 C CA . GLY A 1 244 ? 23.013 1.766 -26.556 1.00 89.25 244 GLY A CA 1
ATOM 1915 C C . GLY A 1 244 ? 22.800 3.052 -25.760 1.00 89.25 244 GLY A C 1
ATOM 1916 O O . GLY A 1 244 ? 21.723 3.651 -25.803 1.00 89.25 244 GLY A O 1
ATOM 1917 N N . HIS A 1 245 ? 23.831 3.471 -25.029 1.00 86.38 245 HIS A N 1
ATOM 1918 C CA . HIS A 1 245 ? 23.798 4.646 -24.160 1.00 86.38 245 HIS A CA 1
ATOM 1919 C C . HIS A 1 245 ? 24.218 5.933 -24.880 1.00 86.38 245 HIS A C 1
ATOM 1921 O O . HIS A 1 245 ? 25.110 5.931 -25.734 1.00 86.38 245 HIS A O 1
ATOM 1927 N N . GLU A 1 246 ? 23.607 7.056 -24.501 1.00 80.62 246 GLU A N 1
ATOM 1928 C CA . GLU A 1 246 ? 23.945 8.391 -25.004 1.00 80.62 246 GLU A CA 1
ATOM 1929 C C . GLU A 1 246 ? 25.295 8.885 -24.476 1.00 80.62 246 GLU A C 1
ATOM 1931 O O . GLU A 1 246 ? 26.090 9.449 -25.227 1.00 80.62 246 GLU A O 1
ATOM 1936 N N . SER A 1 247 ? 25.544 8.719 -23.175 1.00 73.56 247 SER A N 1
ATOM 1937 C CA . SER A 1 247 ? 26.555 9.530 -22.486 1.00 73.56 247 SER A CA 1
ATOM 1938 C C . SER A 1 247 ? 27.948 8.910 -22.450 1.00 73.56 247 SER A C 1
ATOM 1940 O O . SER A 1 247 ? 28.938 9.640 -22.435 1.00 73.56 247 SER A O 1
ATOM 1942 N N . ASP A 1 248 ? 28.042 7.581 -22.458 1.00 76.25 248 ASP A N 1
ATOM 1943 C CA . ASP A 1 248 ? 29.303 6.857 -22.273 1.00 76.25 248 ASP A CA 1
ATOM 1944 C C . ASP A 1 248 ? 29.662 5.932 -23.449 1.00 76.25 248 ASP A C 1
ATOM 1946 O O . ASP A 1 248 ? 30.716 5.292 -23.425 1.00 76.25 248 ASP A O 1
ATOM 1950 N N . GLY A 1 249 ? 28.823 5.886 -24.494 1.00 84.31 249 GLY A N 1
ATOM 1951 C CA . GLY A 1 249 ? 29.021 5.019 -25.658 1.00 84.31 249 GLY A CA 1
ATOM 1952 C C . GLY A 1 249 ? 29.029 3.528 -25.307 1.00 84.31 249 GLY A C 1
ATOM 1953 O O . GLY A 1 249 ? 29.589 2.709 -26.043 1.00 84.31 249 GLY A O 1
ATOM 1954 N N . ILE A 1 250 ? 28.460 3.159 -24.158 1.00 88.38 250 ILE A N 1
ATOM 1955 C CA . ILE A 1 250 ? 28.395 1.775 -23.715 1.00 88.38 250 ILE A CA 1
ATOM 1956 C C . ILE A 1 250 ? 27.186 1.100 -24.355 1.00 88.38 250 ILE A C 1
ATOM 1958 O O . ILE A 1 250 ? 26.083 1.647 -24.413 1.00 88.38 250 ILE A O 1
ATOM 1962 N N . VAL A 1 251 ? 27.405 -0.124 -24.832 1.00 91.31 251 VAL A N 1
ATOM 1963 C CA . VAL A 1 251 ? 26.325 -1.024 -25.227 1.00 91.31 251 VAL A CA 1
ATOM 1964 C C . VAL A 1 251 ? 26.208 -2.111 -24.170 1.00 91.31 251 VAL A C 1
ATOM 1966 O O . VAL A 1 251 ? 27.159 -2.853 -23.926 1.00 91.31 251 VAL A O 1
ATOM 1969 N N . HIS A 1 252 ? 25.039 -2.217 -23.551 1.00 89.88 252 HIS A N 1
ATOM 1970 C CA . HIS A 1 252 ? 24.721 -3.310 -22.638 1.00 89.88 252 HIS A CA 1
ATOM 1971 C C . HIS A 1 252 ? 23.944 -4.386 -23.387 1.00 89.88 252 HIS A C 1
ATOM 1973 O O . HIS A 1 252 ? 23.032 -4.082 -24.158 1.00 89.88 252 HIS A O 1
ATOM 1979 N N . LEU A 1 253 ? 24.312 -5.643 -23.164 1.00 93.00 253 LEU A N 1
ATOM 1980 C CA . LEU A 1 253 ? 23.610 -6.805 -23.685 1.00 93.00 253 LEU A CA 1
ATOM 1981 C C . LEU A 1 253 ? 22.915 -7.512 -22.531 1.00 93.00 253 LEU A C 1
ATOM 1983 O O . LEU A 1 253 ? 23.554 -7.858 -21.540 1.00 93.00 253 LEU A O 1
ATOM 1987 N N . TRP A 1 254 ? 21.623 -7.754 -22.678 1.00 92.69 254 TRP A N 1
ATOM 1988 C CA . TRP A 1 254 ? 20.752 -8.286 -21.643 1.00 92.69 254 TRP A CA 1
ATOM 1989 C C . TRP A 1 254 ? 20.173 -9.616 -22.094 1.00 92.69 254 TRP A C 1
ATOM 1991 O O . TRP A 1 254 ? 19.702 -9.732 -23.222 1.00 92.69 254 TRP A O 1
ATOM 2001 N N . ASP A 1 255 ? 20.169 -10.601 -21.206 1.00 91.50 255 ASP A N 1
ATOM 2002 C CA . ASP A 1 255 ? 19.404 -11.828 -21.387 1.00 91.50 255 ASP A CA 1
ATOM 2003 C C . ASP A 1 255 ? 17.939 -11.522 -21.079 1.00 91.50 255 ASP A C 1
ATOM 2005 O O . ASP A 1 255 ? 17.606 -11.099 -19.971 1.00 91.50 255 ASP A O 1
ATOM 2009 N N . VAL A 1 256 ? 17.065 -11.700 -22.069 1.00 86.69 256 VAL A N 1
ATOM 2010 C CA . VAL A 1 256 ? 15.659 -11.278 -21.984 1.00 86.69 256 VAL A CA 1
ATOM 2011 C C . VAL A 1 256 ? 14.897 -12.104 -20.948 1.00 86.69 256 VAL A C 1
ATOM 2013 O O . VAL A 1 256 ? 14.107 -11.557 -20.182 1.00 86.69 256 VAL A O 1
ATOM 2016 N N . ALA A 1 257 ? 15.172 -13.407 -20.861 1.00 82.75 257 ALA A N 1
ATOM 2017 C CA . ALA A 1 257 ? 14.474 -14.309 -19.945 1.00 82.75 257 ALA A CA 1
ATOM 2018 C C . ALA A 1 257 ? 14.798 -14.019 -18.469 1.00 82.75 257 ALA A C 1
ATOM 2020 O O . ALA A 1 257 ? 13.954 -14.138 -17.577 1.00 82.75 257 ALA A O 1
ATOM 2021 N N . THR A 1 258 ? 16.044 -13.649 -18.185 1.00 79.94 258 THR A N 1
ATOM 2022 C CA . THR A 1 258 ? 16.532 -13.400 -16.829 1.00 79.94 258 THR A CA 1
ATOM 2023 C C . THR A 1 258 ? 16.643 -11.917 -16.491 1.00 79.94 258 THR A C 1
ATOM 2025 O O . THR A 1 258 ? 16.860 -11.589 -15.322 1.00 79.94 258 THR A O 1
ATOM 2028 N N . GLY A 1 259 ? 16.495 -11.012 -17.456 1.00 80.50 259 GLY A N 1
ATOM 2029 C CA . GLY A 1 259 ? 16.701 -9.573 -17.274 1.00 80.50 259 GLY A CA 1
ATOM 2030 C C . GLY A 1 259 ? 18.095 -9.216 -16.748 1.00 80.50 259 GLY A C 1
ATOM 2031 O O . GLY A 1 259 ? 18.273 -8.150 -16.166 1.00 80.50 259 GLY A O 1
ATOM 2032 N N . LYS A 1 260 ? 19.071 -10.125 -16.862 1.00 80.88 260 LYS A N 1
ATOM 2033 C CA . LYS A 1 260 ? 20.433 -9.903 -16.378 1.00 80.88 260 LYS A CA 1
ATOM 2034 C C . LYS A 1 260 ? 21.291 -9.359 -17.501 1.00 80.88 260 LYS A C 1
ATOM 2036 O O . LYS A 1 260 ? 21.223 -9.844 -18.628 1.00 80.88 260 LYS A O 1
ATOM 2041 N N . GLU A 1 261 ? 22.145 -8.404 -17.163 1.00 87.81 261 GLU A N 1
ATOM 2042 C CA . GLU A 1 261 ? 23.209 -7.986 -18.062 1.00 87.81 261 GLU A CA 1
ATOM 2043 C C . GLU A 1 261 ? 24.177 -9.159 -18.278 1.00 87.81 261 GLU A C 1
ATOM 2045 O O . GLU A 1 261 ? 24.728 -9.726 -17.331 1.00 87.81 261 GLU A O 1
ATOM 2050 N N . VAL A 1 262 ? 24.336 -9.547 -19.537 1.00 93.38 262 VAL A N 1
ATOM 2051 C CA . VAL A 1 262 ? 25.234 -10.606 -20.005 1.00 93.38 262 VAL A CA 1
ATOM 2052 C C . VAL A 1 262 ? 26.603 -10.026 -20.321 1.00 93.38 262 VAL A C 1
ATOM 2054 O O . VAL A 1 262 ? 27.621 -10.670 -20.066 1.00 93.38 262 VAL A O 1
ATOM 2057 N N . LEU A 1 263 ? 26.636 -8.824 -20.902 1.00 92.12 263 LEU A N 1
ATOM 2058 C CA . LEU A 1 263 ? 27.871 -8.218 -21.372 1.00 92.12 263 LEU A CA 1
ATOM 2059 C C . LEU A 1 263 ? 27.786 -6.693 -21.409 1.00 92.12 263 LEU A C 1
ATOM 2061 O O . LEU A 1 263 ? 26.822 -6.131 -21.924 1.00 92.12 263 LEU A O 1
ATOM 2065 N N . THR A 1 264 ? 28.865 -6.048 -20.970 1.00 91.56 264 THR A N 1
ATOM 2066 C CA . THR A 1 264 ? 29.113 -4.621 -21.185 1.00 91.56 264 THR A CA 1
ATOM 2067 C C . THR A 1 264 ? 30.126 -4.453 -22.316 1.00 91.56 264 THR A C 1
ATOM 2069 O O . THR A 1 264 ? 31.297 -4.817 -22.173 1.00 91.56 264 THR A O 1
ATOM 2072 N N . LEU A 1 265 ? 29.705 -3.886 -23.440 1.00 90.31 265 LEU A N 1
ATOM 2073 C CA . LEU A 1 265 ? 30.566 -3.578 -24.577 1.00 90.31 265 LEU A CA 1
ATOM 2074 C C . LEU A 1 265 ? 30.999 -2.114 -24.504 1.00 90.31 265 LEU A C 1
ATOM 2076 O O . LEU A 1 265 ? 30.189 -1.195 -24.610 1.00 90.31 265 LEU A O 1
ATOM 2080 N N . LYS A 1 266 ? 32.304 -1.910 -24.329 1.00 88.56 266 LYS A N 1
ATOM 2081 C CA . LYS A 1 266 ? 32.946 -0.592 -24.317 1.00 88.56 266 LYS A CA 1
ATOM 2082 C C . LYS A 1 266 ? 33.773 -0.436 -25.588 1.00 88.56 266 LYS A C 1
ATOM 2084 O O . LYS A 1 266 ? 34.448 -1.382 -25.991 1.00 88.56 266 LYS A O 1
ATOM 2089 N N . GLY A 1 267 ? 33.756 0.744 -26.201 1.00 82.69 267 GLY A N 1
ATOM 2090 C CA . GLY A 1 267 ? 34.576 1.016 -27.388 1.00 82.69 267 GLY A CA 1
ATOM 2091 C C . GLY A 1 267 ? 34.061 2.143 -28.274 1.00 82.69 267 GLY A C 1
ATOM 2092 O O . GLY A 1 267 ? 34.849 2.752 -29.000 1.00 82.69 267 GLY A O 1
ATOM 2093 N N . HIS A 1 268 ? 32.770 2.469 -28.193 1.00 83.62 268 HIS A N 1
ATOM 2094 C CA . HIS A 1 268 ? 32.274 3.706 -28.780 1.00 83.62 268 HIS A CA 1
ATOM 2095 C C . HIS A 1 268 ? 32.682 4.874 -27.879 1.00 83.62 268 HIS A C 1
ATOM 2097 O O . HIS A 1 268 ? 32.591 4.799 -26.659 1.00 83.62 268 HIS A O 1
ATOM 2103 N N . HIS A 1 269 ? 33.194 5.939 -28.493 1.00 83.25 269 HIS A N 1
ATOM 2104 C CA . HIS A 1 269 ? 33.687 7.127 -27.785 1.00 83.25 269 HIS A CA 1
ATOM 2105 C C . HIS A 1 269 ? 32.614 8.224 -27.676 1.00 83.25 269 HIS A C 1
ATOM 2107 O O . HIS A 1 269 ? 32.892 9.322 -27.200 1.00 83.25 269 HIS A O 1
ATOM 2113 N N . THR A 1 270 ? 31.410 7.941 -28.173 1.00 83.50 270 THR A N 1
ATOM 2114 C CA . THR A 1 270 ? 30.255 8.838 -28.258 1.00 83.50 270 THR A CA 1
ATOM 2115 C C . THR A 1 270 ? 28.968 8.019 -28.160 1.00 83.50 270 THR A C 1
ATOM 2117 O O . THR A 1 270 ? 29.018 6.791 -28.234 1.00 83.50 270 THR A O 1
ATOM 2120 N N . ALA A 1 271 ? 27.831 8.714 -28.080 1.00 82.62 271 ALA A N 1
ATOM 2121 C CA . ALA A 1 271 ? 26.479 8.171 -28.180 1.00 82.62 271 ALA A CA 1
ATOM 2122 C C . ALA A 1 271 ? 26.321 7.057 -29.232 1.00 82.62 271 ALA A C 1
ATOM 2124 O O . ALA A 1 271 ? 26.811 7.187 -30.359 1.00 82.62 271 ALA A O 1
ATOM 2125 N N . VAL A 1 272 ? 25.594 5.998 -28.862 1.00 79.81 272 VAL A N 1
ATOM 2126 C CA . VAL A 1 272 ? 25.228 4.885 -29.753 1.00 79.81 272 VAL A CA 1
ATOM 2127 C C . VAL A 1 272 ? 23.736 4.960 -30.078 1.00 79.81 272 VAL A C 1
ATOM 2129 O O . VAL A 1 272 ? 22.899 4.608 -29.246 1.00 79.81 272 VAL A O 1
ATOM 2132 N N . TRP A 1 273 ? 23.416 5.431 -31.284 1.00 82.56 273 TRP A N 1
ATOM 2133 C CA . TRP A 1 273 ? 22.055 5.619 -31.803 1.00 82.56 273 TRP A CA 1
ATOM 2134 C C . TRP A 1 273 ? 21.610 4.508 -32.760 1.00 82.56 273 TRP A C 1
ATOM 2136 O O . TRP A 1 273 ? 22.485 3.803 -33.315 1.00 82.56 273 TRP A O 1
#

Nearest PDB structures (foldseek):
  5khr-assembly1_I  TM=8.386E-01  e=1.399E-01  Homo sapiens
  5l9t-assembly1_I  TM=8.920E-01  e=2.102E-01  Homo sapiens
  5l9u-assembly1_I  TM=8.920E-01  e=2.228E-01  Homo sapiens
  7mq9-assembly1_NW  TM=7.960E-01  e=2.812E-01  Homo sapiens
  6rte-assembly2_B  TM=8.040E-01  e=5.653E-01  Pseudomonas aeruginosa

Solvent-accessible surface area (backbone atoms only — not comparable to full-atom values): 14687 Å² total; per-residue (Å²): 127,73,47,46,60,87,82,40,53,68,55,49,31,69,74,37,45,94,75,30,80,54,73,70,37,53,52,50,54,52,48,52,45,50,72,68,56,56,33,42,68,52,97,90,48,33,34,31,69,58,44,70,66,60,56,36,40,52,51,18,52,48,43,30,27,32,48,31,19,50,22,71,82,67,44,56,71,66,57,72,54,84,59,56,34,85,87,47,72,60,41,76,31,30,48,65,64,66,74,49,84,51,60,47,101,83,70,46,78,52,63,39,58,37,73,62,47,48,35,54,49,58,57,70,61,35,21,75,52,62,3,58,50,77,75,49,71,70,32,46,67,54,27,61,82,46,54,59,44,63,65,50,29,50,50,46,23,58,68,26,43,78,52,54,64,85,60,34,42,16,34,13,3,44,25,49,24,50,29,33,71,77,34,39,57,65,51,43,62,37,82,40,58,30,17,34,27,34,51,20,56,34,59,78,38,43,64,52,75,42,36,57,56,77,34,42,54,55,80,42,40,63,57,79,82,71,67,59,70,59,30,76,46,66,48,97,82,57,53,37,37,39,41,16,21,41,86,69,11,35,33,42,30,27,33,54,91,74,70,40,79,74,44,81,47,77,80,46,93,44,55,34,107

Foldseek 3Di:
DKDQCVVCVVVVCVVPVVQDVDPVSVVVVVVVCVVVQQWDADPNRITDGSDPLSVLLVLLLLLCLQLQFFDPVSCVVVQPDPQAPPVDDADEEHPCRSPDFDADPVRDGHHYHGHPTGHHDDQQVCCVRVQVDADDPSSLVSNLVRGHDLVSLVVQQQNQAPPDCNSRRQSNQNSQQSSCVNPLASQALDENARTEHAQHENESHDNHNYHCHNYHQHNYHNYDDPADFPDWDADPVNQWIWTWHAPQRWIWIAGPVVRDTPDIDHDDRGTDD

Sequence (273 aa):
MSLNYRLFPERIRYLFGSAVQEEKDLDHWHYDMMTQTMLIRNADGDYTPAHRSLLEFFVAYKFAAELGVLASDFTELAKAQSCLDTSAAPVEYTWSGYFSRQLDDTGRSMAIAPLKKFISEPLDKLRETFGKTPLTKAVMELLLPILGQKETLINAVESTRGQSEDEVGWIGGNAATLAVKLDKRALEARDFNGVVINSADFTYASLRDINFEQANLKNSIFAETFGSILSIAFNSDSSLLATGHESDGIVHLWDVATGKEVLTLKGHHTAVW